Protein AF-A0A7X6QA55-F1 (afdb_monomer)

Mean predicted aligned error: 16.72 Å

Radius of gyration: 27.93 Å; Cα contacts (8 Å, |Δi|>4): 231; chains: 1; bounding box: 52×60×71 Å

Foldseek 3Di:
DVVPLVLLVVCVLVVDDPVCNVVSVVVVVVVVVVCVVVVHDDPSVDQDDPPPDPDPPAAEEAEQLVVPPPSVRQVPDPCRDPSYHYHHDPPDPDDDDDDDDPDLLRVLLVVLVVVLVVVVVPDDPVVDDDDDPDCVVCVVSNVVSCVVVVHDDDDPDPDPLLVFPLNVLVVLLVVCVVQQNALVSLCSNLVDQFWAWPCNVLSVVLSVLCVVQVQGGAHLDLVPGVSLVSCVVVVVVVNNVLVVQLSVLSVQLVPDPALVSNVVSVVSNQVSTGDPVGTDPPDPVNVVSNVVVVVVSVVVRVVVVVVVVD

Nearest PDB structures (foldseek):
  3u4q-assembly1_B  TM=5.658E-01  e=2.225E-02  Bacillus subtilis
  2is1-assembly2_B  TM=4.369E-01  e=1.524E-02  Escherichia coli
  1qhh-assembly1_B  TM=4.402E-01  e=3.620E-02  Geobacillus stearothermophilus
  2pjr-assembly1_A  TM=4.213E-01  e=2.479E-02  Geobacillus stearothermophilus
  1uaa-assembly1_B  TM=3.348E-01  e=1.356E+00  unclassified

Solvent-accessible surface area (backbone atoms only — not comparable to full-atom values): 18537 Å² total; per-residue (Å²): 113,77,72,59,64,53,63,61,69,45,81,46,60,83,76,47,60,74,81,54,49,57,55,52,51,51,51,52,52,55,50,53,50,52,27,62,79,65,75,51,85,58,79,80,78,57,75,84,70,71,86,80,71,87,70,83,87,56,79,46,76,44,70,49,48,82,77,43,88,67,33,72,60,56,74,64,43,94,71,62,61,87,42,56,46,77,46,65,79,76,90,61,94,68,80,83,86,81,86,86,59,98,43,72,68,58,42,52,53,50,53,52,49,52,51,49,53,42,42,76,70,68,50,59,72,91,79,62,82,88,86,68,96,54,54,82,78,45,42,69,57,50,56,52,59,27,56,78,71,73,49,89,80,79,84,90,62,86,71,58,60,55,79,39,52,47,27,40,48,55,55,35,53,52,41,24,60,78,52,24,50,19,57,68,37,47,50,59,48,74,67,41,82,52,51,25,54,61,55,55,72,60,50,52,49,49,53,52,50,35,58,76,68,63,49,80,44,34,38,86,52,74,91,68,12,37,59,57,50,50,31,57,72,75,60,39,60,68,59,39,55,51,49,53,50,54,50,52,30,51,52,45,37,75,65,40,90,44,66,68,50,27,50,54,25,45,54,52,39,42,67,68,45,29,35,98,77,43,46,38,94,85,45,72,63,42,56,52,46,38,50,52,52,52,50,49,54,48,53,54,48,51,58,56,50,56,69,75,74,111

Structure (mmCIF, N/CA/C/O backbone):
data_AF-A0A7X6QA55-F1
#
_entry.id   AF-A0A7X6QA55-F1
#
loop_
_atom_site.group_PDB
_atom_site.id
_atom_site.type_symbol
_atom_site.label_atom_id
_atom_site.label_alt_id
_atom_site.label_comp_id
_atom_site.label_asym_id
_atom_site.label_entity_id
_atom_site.label_seq_id
_atom_site.pdbx_PDB_ins_code
_atom_site.Cartn_x
_atom_site.Cartn_y
_atom_site.Cartn_z
_atom_site.occupancy
_atom_site.B_iso_or_equiv
_atom_site.auth_seq_id
_atom_site.auth_comp_id
_atom_site.auth_asym_id
_atom_site.auth_atom_id
_atom_site.pdbx_PDB_model_num
ATOM 1 N N . ARG A 1 1 ? 13.571 18.715 15.591 1.00 37.97 1 ARG A N 1
ATOM 2 C CA . ARG A 1 1 ? 12.116 18.429 15.690 1.00 37.97 1 ARG A CA 1
ATOM 3 C C . ARG A 1 1 ? 11.665 18.195 17.136 1.00 37.97 1 ARG A C 1
ATOM 5 O O . ARG A 1 1 ? 10.678 18.804 17.504 1.00 37.97 1 ARG A O 1
ATOM 12 N N . LEU A 1 2 ? 12.402 17.445 17.971 1.00 33.53 2 LEU A N 1
ATOM 13 C CA . LEU A 1 2 ? 12.115 17.311 19.418 1.00 33.53 2 LEU A CA 1
ATOM 14 C C . LEU A 1 2 ? 12.150 18.647 20.198 1.00 33.53 2 LEU A C 1
ATOM 16 O O . LEU A 1 2 ? 11.309 18.871 21.053 1.00 33.53 2 LEU A O 1
ATOM 20 N N . LEU A 1 3 ? 13.049 19.571 19.836 1.00 39.56 3 LEU A N 1
ATOM 21 C CA . LEU A 1 3 ? 13.154 20.901 20.465 1.00 39.56 3 LEU A CA 1
ATOM 22 C C . LEU A 1 3 ? 11.963 21.848 20.203 1.00 39.56 3 LEU A C 1
ATOM 24 O O . LEU A 1 3 ? 11.774 22.780 20.968 1.00 39.56 3 LEU A O 1
ATOM 28 N N . ILE A 1 4 ? 11.179 21.639 19.135 1.00 45.59 4 ILE A N 1
ATOM 29 C CA . ILE A 1 4 ? 10.124 22.589 18.717 1.00 45.59 4 ILE A CA 1
ATOM 30 C C . ILE A 1 4 ? 8.784 22.255 19.379 1.00 45.59 4 ILE A C 1
ATOM 32 O O . ILE A 1 4 ? 8.118 23.155 19.874 1.00 45.59 4 ILE A O 1
ATOM 36 N N . ALA A 1 5 ? 8.436 20.966 19.485 1.00 41.56 5 ALA A N 1
ATOM 37 C CA . ALA A 1 5 ? 7.285 20.530 20.285 1.00 41.56 5 ALA A CA 1
ATOM 38 C C . ALA A 1 5 ? 7.429 20.969 21.755 1.00 41.56 5 ALA A C 1
ATOM 40 O O . ALA A 1 5 ? 6.477 21.437 22.371 1.00 41.56 5 ALA A O 1
ATOM 41 N N . SER A 1 6 ? 8.669 20.938 22.255 1.00 46.66 6 SER A N 1
ATOM 42 C CA . SER A 1 6 ? 9.027 21.378 23.599 1.00 46.66 6 SER A CA 1
ATOM 43 C C . SER A 1 6 ? 8.824 22.873 23.855 1.00 46.66 6 SER A C 1
ATOM 45 O O . SER A 1 6 ? 8.884 23.223 25.019 1.00 46.66 6 SER A O 1
ATOM 47 N N . LEU A 1 7 ? 8.635 23.749 22.852 1.00 49.44 7 LEU A N 1
ATOM 48 C CA . LEU A 1 7 ? 8.523 25.208 23.053 1.00 49.44 7 LEU A CA 1
ATOM 49 C C . LEU A 1 7 ? 7.101 25.682 23.409 1.00 49.44 7 LEU A C 1
ATOM 51 O O . LEU A 1 7 ? 6.973 26.724 24.052 1.00 49.44 7 LEU A O 1
ATOM 55 N N . LYS A 1 8 ? 6.053 24.932 23.029 1.00 47.03 8 LYS A N 1
ATOM 56 C CA . LYS A 1 8 ? 4.660 25.207 23.441 1.00 47.03 8 LYS A CA 1
ATOM 57 C C . LYS A 1 8 ? 4.308 24.505 24.757 1.00 47.03 8 LYS A C 1
ATOM 59 O O . LYS A 1 8 ? 3.687 25.117 25.612 1.00 47.03 8 LYS A O 1
ATOM 64 N N . GLU A 1 9 ? 4.828 23.291 24.973 1.00 49.53 9 GLU A N 1
ATOM 65 C CA . GLU A 1 9 ? 4.754 22.554 26.254 1.00 49.53 9 GLU A CA 1
ATOM 66 C C . GLU A 1 9 ? 5.596 23.194 27.383 1.00 49.53 9 GLU A C 1
ATOM 68 O O . GLU A 1 9 ? 5.617 22.706 28.514 1.00 49.53 9 GLU A O 1
ATOM 73 N N . ILE A 1 10 ? 6.245 24.341 27.133 1.00 49.56 10 ILE A N 1
ATOM 74 C CA . ILE A 1 10 ? 6.781 25.213 28.191 1.00 49.56 10 ILE A CA 1
ATOM 75 C C . ILE A 1 10 ? 5.644 26.004 28.867 1.00 49.56 10 ILE A C 1
ATOM 77 O O . ILE A 1 10 ? 5.781 27.185 29.177 1.00 49.56 10 ILE A O 1
ATOM 81 N N . GLU A 1 11 ? 4.541 25.334 29.197 1.00 44.91 11 GLU A N 1
ATOM 82 C CA . GLU A 1 11 ? 3.674 25.744 30.312 1.00 44.91 11 GLU A CA 1
ATOM 83 C C . GLU A 1 11 ? 4.434 25.703 31.649 1.00 44.91 11 GLU A C 1
ATOM 85 O O . GLU A 1 11 ? 3.988 26.230 32.659 1.00 44.91 11 GLU A O 1
ATOM 90 N N . SER A 1 12 ? 5.658 25.170 31.647 1.00 48.44 12 SER A N 1
ATOM 91 C CA . SER A 1 12 ? 6.594 25.224 32.761 1.00 48.44 12 SER A CA 1
ATOM 92 C C . SER A 1 12 ? 7.704 26.278 32.591 1.00 48.44 12 SER A C 1
ATOM 94 O O . SER A 1 12 ? 8.832 26.078 33.045 1.00 48.44 12 SER A O 1
ATOM 96 N N . LEU A 1 13 ? 7.416 27.439 31.977 1.00 50.94 13 LEU A N 1
ATOM 97 C CA . LEU A 1 13 ? 8.374 28.568 31.916 1.00 50.94 13 LEU A CA 1
ATOM 98 C C . LEU A 1 13 ? 8.822 28.973 33.332 1.00 50.94 13 LEU A C 1
ATOM 100 O O . LEU A 1 13 ? 9.949 29.429 33.534 1.00 50.94 13 LEU A O 1
ATOM 104 N N . GLU A 1 14 ? 7.959 28.732 34.320 1.00 53.62 14 GLU A N 1
ATOM 105 C CA . GLU A 1 14 ? 8.231 28.899 35.744 1.00 53.62 14 GLU A CA 1
ATOM 106 C C . GLU A 1 14 ? 9.191 27.847 36.332 1.00 53.62 14 GLU A C 1
ATOM 108 O O . GLU A 1 14 ? 9.937 28.166 37.257 1.00 53.62 14 GLU A O 1
ATOM 113 N N . ASN A 1 15 ? 9.277 26.638 35.771 1.00 56.72 15 ASN A N 1
ATOM 114 C CA . ASN A 1 15 ? 10.180 25.585 36.262 1.00 56.72 15 ASN A CA 1
ATOM 115 C C . ASN A 1 15 ? 11.570 25.627 35.615 1.00 56.72 15 ASN A C 1
ATOM 117 O O . ASN A 1 15 ? 12.497 24.969 36.091 1.00 56.72 15 ASN A O 1
ATOM 121 N N . LEU A 1 16 ? 11.751 26.405 34.544 1.00 65.06 16 LEU A N 1
ATOM 122 C CA . LEU A 1 16 ? 13.065 26.603 33.941 1.00 65.06 16 LEU A CA 1
ATOM 123 C C . LEU A 1 16 ? 13.941 27.499 34.833 1.00 65.06 16 LEU A C 1
ATOM 125 O O . LEU A 1 16 ? 13.476 28.558 35.281 1.00 65.06 16 LEU A O 1
ATOM 129 N N . PRO A 1 17 ? 15.225 27.136 35.045 1.00 73.69 17 PRO A N 1
ATOM 130 C CA . PRO A 1 17 ? 16.180 28.005 35.719 1.00 73.69 17 PRO A CA 1
ATOM 131 C C . PRO A 1 17 ? 16.206 29.382 35.051 1.00 73.69 17 PRO A C 1
ATOM 133 O O . PRO A 1 17 ? 16.203 29.477 33.823 1.00 73.69 17 PRO A O 1
ATOM 136 N N . VAL A 1 18 ? 16.256 30.447 35.858 1.00 71.12 18 VAL A N 1
ATOM 137 C CA . VAL A 1 18 ? 16.143 31.855 35.420 1.00 71.12 18 VAL A CA 1
ATOM 138 C C . VAL A 1 18 ? 17.048 32.175 34.222 1.00 71.12 18 VAL A C 1
ATOM 140 O O . VAL A 1 18 ? 16.642 32.886 33.307 1.00 71.12 18 VAL A O 1
ATOM 143 N N . ASN A 1 19 ? 18.234 31.568 34.194 1.00 73.62 19 ASN A N 1
ATOM 144 C CA . ASN A 1 19 ? 19.263 31.726 33.170 1.00 73.62 19 ASN A CA 1
ATOM 145 C C . ASN A 1 19 ? 18.773 31.328 31.765 1.00 73.62 19 ASN A C 1
ATOM 147 O O . ASN A 1 19 ? 19.121 31.983 30.793 1.00 73.62 19 ASN A O 1
ATOM 151 N N . TYR A 1 20 ? 17.937 30.290 31.659 1.00 74.62 20 TYR A N 1
ATOM 152 C CA . TYR A 1 20 ? 17.442 29.775 30.378 1.00 74.62 20 TYR A CA 1
ATOM 153 C C . TYR A 1 20 ? 16.152 30.457 29.911 1.00 74.62 20 TYR A C 1
ATOM 155 O O . TYR A 1 20 ? 15.791 30.359 28.740 1.00 74.62 20 TYR A O 1
ATOM 163 N N . ARG A 1 21 ? 15.453 31.186 30.793 1.00 74.38 21 ARG A N 1
ATOM 164 C CA . ARG A 1 21 ? 14.215 31.898 30.427 1.00 74.38 21 ARG A CA 1
ATOM 165 C C . ARG A 1 21 ? 14.476 33.008 29.410 1.00 74.38 21 ARG A C 1
ATOM 167 O O . ARG A 1 21 ? 13.645 33.250 28.537 1.00 74.38 21 ARG A O 1
ATOM 174 N N . HIS A 1 22 ? 15.626 33.676 29.512 1.00 76.94 22 HIS A N 1
ATOM 175 C CA . HIS A 1 22 ? 16.019 34.716 28.564 1.00 76.94 22 HIS A CA 1
ATOM 176 C C . HIS A 1 22 ? 16.250 34.139 27.161 1.00 76.94 22 HIS A C 1
ATOM 178 O O . HIS A 1 22 ? 15.678 34.641 26.194 1.00 76.94 22 HIS A O 1
ATOM 184 N N . ASP A 1 23 ? 17.000 33.040 27.070 1.00 78.50 23 ASP A N 1
ATOM 185 C CA . ASP A 1 23 ? 17.314 32.376 25.802 1.00 78.50 23 ASP A CA 1
ATOM 186 C C . ASP A 1 23 ? 16.057 31.822 25.120 1.00 78.50 23 ASP A C 1
ATOM 188 O O . ASP A 1 23 ? 15.867 31.999 23.918 1.00 78.50 23 ASP A O 1
ATOM 192 N N . VAL A 1 24 ? 15.146 31.214 25.886 1.00 76.00 24 VAL A N 1
ATOM 193 C CA . VAL A 1 24 ? 13.869 30.705 25.360 1.00 76.00 24 VAL A CA 1
ATOM 194 C C . VAL A 1 24 ? 12.998 31.839 24.810 1.00 76.00 24 VAL A C 1
ATOM 196 O O . VAL A 1 24 ? 12.450 31.713 23.714 1.00 76.00 24 VAL A O 1
ATOM 199 N N . ASN A 1 25 ? 12.909 32.971 25.516 1.00 77.12 25 ASN A N 1
ATOM 200 C CA . ASN A 1 25 ? 12.173 34.143 25.032 1.00 77.12 25 ASN A CA 1
ATOM 201 C C . ASN A 1 25 ? 12.791 34.726 23.755 1.00 77.12 25 ASN A C 1
ATOM 203 O O . ASN A 1 25 ? 12.064 35.130 22.845 1.00 77.12 25 ASN A O 1
ATOM 207 N N . LEU A 1 26 ? 14.123 34.738 23.665 1.00 82.06 26 LEU A N 1
ATOM 208 C CA . LEU A 1 26 ? 14.841 35.190 22.478 1.00 82.06 26 LEU A CA 1
ATOM 209 C C . LEU A 1 26 ? 14.562 34.277 21.273 1.00 82.06 26 LEU A C 1
ATOM 211 O O . LEU A 1 26 ? 14.233 34.771 20.194 1.00 82.06 26 LEU A O 1
ATOM 215 N N . ILE A 1 27 ? 14.615 32.954 21.465 1.00 82.19 27 ILE A N 1
ATOM 216 C CA . ILE A 1 27 ? 14.294 31.962 20.427 1.00 82.19 27 ILE A CA 1
ATOM 217 C C . ILE A 1 27 ? 12.842 32.109 19.970 1.00 82.19 27 ILE A C 1
ATOM 219 O O . ILE A 1 27 ? 12.593 32.174 18.766 1.00 82.19 27 ILE A O 1
ATOM 223 N N . LYS A 1 28 ? 11.890 32.214 20.909 1.00 79.31 28 LYS A N 1
ATOM 224 C CA . LYS A 1 28 ? 10.467 32.406 20.599 1.00 79.31 28 LYS A CA 1
ATOM 225 C C . LYS A 1 28 ? 10.257 33.654 19.743 1.00 79.31 28 LYS A C 1
ATOM 227 O O . LYS A 1 28 ? 9.612 33.571 18.705 1.00 79.31 28 LYS A O 1
ATOM 232 N N . LYS A 1 29 ? 10.868 34.782 20.126 1.00 82.19 29 LYS A N 1
ATOM 233 C CA . LYS A 1 29 ? 10.781 36.041 19.375 1.00 82.19 29 LYS A CA 1
ATOM 234 C C . LYS A 1 29 ? 11.316 35.900 17.947 1.00 82.19 29 LYS A C 1
ATOM 236 O O . LYS A 1 29 ? 10.628 36.283 17.006 1.00 82.19 29 LYS A O 1
ATOM 241 N N . HIS A 1 30 ? 12.519 35.349 17.778 1.00 83.00 30 HIS A N 1
ATOM 242 C CA . HIS A 1 30 ? 13.110 35.179 16.448 1.00 83.00 30 HIS A CA 1
ATOM 243 C C . HIS A 1 30 ? 12.321 34.205 15.574 1.00 83.00 30 HIS A C 1
ATOM 245 O O . HIS A 1 30 ? 12.202 34.425 14.371 1.00 83.00 30 HIS A O 1
ATOM 251 N N . TYR A 1 31 ? 11.771 33.145 16.166 1.00 81.19 31 TYR A N 1
ATOM 252 C CA . TYR A 1 31 ? 10.982 32.167 15.432 1.00 81.19 31 TYR A CA 1
ATOM 253 C C . TYR A 1 31 ? 9.634 32.737 14.976 1.00 81.19 31 TYR A C 1
ATOM 255 O O . TYR A 1 31 ? 9.288 32.591 13.807 1.00 81.19 31 TYR A O 1
ATOM 263 N N . SER A 1 32 ? 8.916 33.458 15.845 1.00 80.50 32 SER A N 1
ATOM 264 C CA . SER A 1 32 ? 7.677 34.148 15.464 1.00 80.50 32 SER A CA 1
ATOM 265 C C . SER A 1 32 ? 7.915 35.179 14.359 1.00 80.50 32 SER A C 1
ATOM 267 O O . SER A 1 32 ? 7.187 35.186 13.371 1.00 80.50 32 SER A O 1
ATOM 269 N N . GLN A 1 33 ? 8.986 35.974 14.463 1.00 84.88 33 GLN A N 1
ATOM 270 C CA . GLN A 1 33 ? 9.354 36.938 13.424 1.00 84.88 33 GLN A CA 1
ATOM 271 C C . GLN A 1 33 ? 9.673 36.248 12.087 1.00 84.88 33 GLN A C 1
ATOM 273 O O . GLN A 1 33 ? 9.245 36.708 11.034 1.00 84.88 33 GLN A O 1
ATOM 278 N N . PHE A 1 34 ? 10.381 35.115 12.116 1.00 85.81 34 PHE A N 1
ATOM 279 C CA . PHE A 1 34 ? 10.653 34.322 10.917 1.00 85.81 34 PHE A CA 1
ATOM 280 C C . PHE A 1 34 ? 9.370 33.804 10.248 1.00 85.81 34 PHE A C 1
ATOM 282 O O . PHE A 1 34 ? 9.289 33.804 9.019 1.00 85.81 34 PHE A O 1
ATOM 289 N N . LEU A 1 35 ? 8.386 33.355 11.035 1.00 82.25 35 LEU A N 1
ATOM 290 C CA . LEU A 1 35 ? 7.098 32.897 10.510 1.00 82.25 35 LEU A CA 1
ATOM 291 C C . LEU A 1 35 ? 6.342 34.047 9.828 1.00 82.25 35 LEU A C 1
ATOM 293 O O . LEU A 1 35 ? 5.928 33.895 8.678 1.00 82.25 35 LEU A O 1
ATOM 297 N N . GLU A 1 36 ? 6.252 35.208 10.483 1.00 82.38 36 GLU A N 1
ATOM 298 C CA . GLU A 1 36 ? 5.593 36.405 9.940 1.00 82.38 36 GLU A CA 1
ATOM 299 C C . GLU A 1 36 ? 6.266 36.914 8.656 1.00 82.38 36 GLU A C 1
ATOM 301 O O . GLU A 1 36 ? 5.604 37.068 7.631 1.00 82.38 36 GLU A O 1
ATOM 306 N N . GLU A 1 37 ? 7.589 37.112 8.668 1.00 86.75 37 GLU A N 1
ATOM 307 C CA . GLU A 1 37 ? 8.346 37.630 7.516 1.00 86.75 37 GLU A CA 1
ATOM 308 C C . GLU A 1 37 ? 8.251 36.730 6.276 1.00 86.75 37 GLU A C 1
ATOM 310 O O . GLU A 1 37 ? 8.448 37.186 5.148 1.00 86.75 37 GLU A O 1
ATOM 315 N N . ARG A 1 38 ? 7.989 35.435 6.473 1.00 84.38 38 ARG A N 1
ATOM 316 C CA . ARG A 1 38 ? 7.917 34.437 5.401 1.00 84.38 38 ARG A CA 1
ATOM 317 C C . ARG A 1 38 ? 6.491 34.035 5.039 1.00 84.38 38 ARG A C 1
ATOM 319 O O . ARG A 1 38 ? 6.342 33.196 4.153 1.00 84.38 38 ARG A O 1
ATOM 326 N N . GLY A 1 39 ? 5.474 34.594 5.700 1.00 78.19 39 GLY A N 1
ATOM 327 C CA . GLY A 1 39 ? 4.081 34.177 5.521 1.00 78.19 39 GLY A CA 1
ATOM 328 C C . GLY A 1 39 ? 3.865 32.689 5.823 1.00 78.19 39 GLY A C 1
ATOM 329 O O . GLY A 1 39 ? 3.044 32.037 5.184 1.00 78.19 39 GLY A O 1
ATOM 330 N N . LEU A 1 40 ? 4.655 32.124 6.739 1.00 74.94 40 LEU A N 1
ATOM 331 C CA . LEU A 1 40 ? 4.562 30.727 7.154 1.00 74.94 40 LEU A CA 1
ATOM 332 C C . LEU A 1 40 ? 3.714 30.625 8.421 1.00 74.94 40 LEU A C 1
ATOM 334 O O . LEU A 1 40 ? 3.729 31.519 9.261 1.00 74.94 40 LEU A O 1
ATOM 338 N N . TYR A 1 41 ? 3.024 29.499 8.591 1.00 68.00 41 TYR A N 1
ATOM 339 C CA . TYR A 1 41 ? 2.277 29.205 9.809 1.00 68.00 41 TYR A CA 1
ATOM 340 C C . TYR A 1 41 ? 2.799 27.921 10.459 1.00 68.00 41 TYR A C 1
ATOM 342 O O . TYR A 1 41 ? 3.144 26.958 9.771 1.00 68.00 41 TYR A O 1
ATOM 350 N N . ASP A 1 42 ? 2.843 27.909 11.791 1.00 68.88 42 ASP A N 1
ATOM 351 C CA . ASP A 1 42 ? 3.051 26.700 12.584 1.00 68.88 42 ASP A CA 1
ATOM 352 C C . ASP A 1 42 ? 1.785 26.459 13.425 1.00 68.88 42 ASP A C 1
ATOM 354 O O . ASP A 1 42 ? 1.474 27.284 14.291 1.00 68.88 42 ASP A O 1
ATOM 358 N N . PRO A 1 43 ? 1.043 25.355 13.198 1.00 66.38 43 PRO A N 1
ATOM 359 C CA . PRO A 1 43 ? -0.130 24.996 13.997 1.00 66.38 43 PRO A CA 1
ATOM 360 C C . PRO A 1 43 ? 0.133 24.989 15.507 1.00 66.38 43 PRO A C 1
ATOM 362 O O . PRO A 1 43 ? -0.767 25.261 16.295 1.00 66.38 43 PRO A O 1
ATOM 365 N N . LEU A 1 44 ? 1.370 24.703 15.923 1.00 65.69 44 LEU A N 1
ATOM 366 C CA . LEU A 1 44 ? 1.767 24.675 17.328 1.00 65.69 44 LEU A CA 1
ATOM 367 C C . LEU A 1 44 ? 1.961 26.071 17.932 1.00 65.69 44 LEU A C 1
ATOM 369 O O . LEU A 1 44 ? 2.203 26.159 19.122 1.00 65.69 44 LEU A O 1
ATOM 373 N N . PHE A 1 45 ? 1.882 27.166 17.178 1.00 66.94 45 PHE A N 1
ATOM 374 C CA . PHE A 1 45 ? 1.997 28.532 17.720 1.00 66.94 45 PHE A CA 1
ATOM 375 C C . PHE A 1 45 ? 0.687 29.318 17.654 1.00 66.94 45 PHE A C 1
ATOM 377 O O . PHE A 1 45 ? 0.633 30.458 18.111 1.00 66.94 45 PHE A O 1
ATOM 384 N N . LEU A 1 46 ? -0.366 28.701 17.125 1.00 68.00 46 LEU A N 1
ATOM 385 C CA . LEU A 1 46 ? -1.695 29.282 17.051 1.00 68.00 46 LEU A CA 1
ATOM 386 C C . LEU A 1 46 ? -2.553 28.773 18.207 1.00 68.00 46 LEU A C 1
ATOM 388 O O . LEU A 1 46 ? -2.413 27.630 18.655 1.00 68.00 46 LEU A O 1
ATOM 392 N N . SER A 1 47 ? -3.435 29.644 18.681 1.00 68.69 47 SER A N 1
ATOM 393 C CA . SER A 1 47 ? -4.559 29.246 19.515 1.00 68.69 47 SER A CA 1
ATOM 394 C C . SER A 1 47 ? -5.726 28.864 18.604 1.00 68.69 47 SER A C 1
ATOM 396 O O . SER A 1 47 ? -5.916 29.506 17.565 1.00 68.69 47 SER A O 1
ATOM 398 N N . PRO A 1 48 ? -6.514 27.844 18.969 1.00 70.31 48 PRO A N 1
ATOM 399 C CA . PRO A 1 48 ? -7.760 27.542 18.280 1.00 70.31 48 PRO A CA 1
ATOM 400 C C . PRO A 1 48 ? -8.655 28.785 18.177 1.00 70.31 48 PRO A C 1
ATOM 402 O O . PRO A 1 48 ? -8.887 29.460 19.179 1.00 70.31 48 PRO A O 1
ATOM 405 N N . SER A 1 49 ? -9.167 29.100 16.983 1.00 70.00 49 SER A N 1
ATOM 406 C CA . SER A 1 49 ? -10.084 30.229 16.779 1.00 70.00 49 SER A CA 1
ATOM 407 C C . SER A 1 49 ? -11.307 29.829 15.955 1.00 70.00 49 SER A C 1
ATOM 409 O O . SER A 1 49 ? -11.243 28.960 15.086 1.00 70.00 49 SER A O 1
ATOM 411 N N . GLY A 1 50 ? -12.436 30.477 16.256 1.00 65.75 50 GLY A N 1
ATOM 412 C CA . GLY A 1 50 ? -13.711 30.305 15.555 1.00 65.75 50 GLY A CA 1
ATOM 413 C C . GLY A 1 50 ? -13.774 30.955 14.170 1.00 65.75 50 GLY A C 1
ATOM 414 O O . GLY A 1 50 ? -14.675 30.674 13.389 1.00 65.75 50 GLY A O 1
ATOM 415 N N . GLU A 1 51 ? -12.829 31.841 13.863 1.00 64.31 51 GLU A N 1
ATOM 416 C CA . GLU A 1 51 ? -12.929 32.795 12.751 1.00 64.31 51 GLU A CA 1
ATOM 417 C C . GLU A 1 51 ? -12.746 32.157 11.366 1.00 64.31 51 GLU A C 1
ATOM 419 O O . GLU A 1 51 ? -13.157 32.733 10.364 1.00 64.31 51 GLU A O 1
ATOM 424 N N . ASN A 1 52 ? -12.160 30.957 11.304 1.00 61.38 52 ASN A N 1
ATOM 425 C CA . ASN A 1 52 ? -11.854 30.259 10.052 1.00 61.38 52 ASN A CA 1
ATOM 426 C C . ASN A 1 52 ? -12.872 29.162 9.691 1.00 61.38 52 ASN A C 1
ATOM 428 O O . ASN A 1 52 ? -12.647 28.406 8.744 1.00 61.38 52 ASN A O 1
ATOM 432 N N . TYR A 1 53 ? -13.978 29.038 10.431 1.00 65.50 53 TYR A N 1
ATOM 433 C CA . TYR A 1 53 ? -15.022 28.064 10.117 1.00 65.50 53 TYR A CA 1
ATOM 434 C C . TYR A 1 53 ? -15.989 28.642 9.082 1.00 65.50 53 TYR A C 1
ATOM 436 O O . TYR A 1 53 ? -16.795 29.513 9.388 1.00 65.50 53 TYR A O 1
ATOM 444 N N . SER A 1 54 ? -15.904 28.159 7.842 1.00 58.75 54 SER A N 1
ATOM 445 C CA . SER A 1 54 ? -16.744 28.629 6.734 1.00 58.75 54 SER A CA 1
ATOM 446 C C . SER A 1 54 ? -17.978 27.761 6.459 1.00 58.75 54 SER A C 1
ATOM 448 O O . SER A 1 54 ? -18.777 28.117 5.599 1.00 58.75 54 SER A O 1
ATOM 450 N N . GLU A 1 55 ? -18.133 26.611 7.126 1.00 57.84 55 GLU A N 1
ATOM 451 C CA . GLU A 1 55 ? -19.182 25.631 6.809 1.00 57.84 55 GLU A CA 1
ATOM 452 C C . GLU A 1 55 ? -20.041 25.291 8.035 1.00 57.84 55 GLU A C 1
ATOM 454 O O . GLU A 1 55 ? -19.678 24.449 8.852 1.00 57.84 55 GLU A O 1
ATOM 459 N N . GLU A 1 56 ? -21.219 25.912 8.135 1.00 60.12 56 GLU A N 1
ATOM 460 C CA . GLU A 1 56 ? -22.238 25.596 9.154 1.00 60.12 56 GLU A CA 1
ATOM 461 C C . GLU A 1 56 ? -23.191 24.458 8.721 1.00 60.12 56 GLU A C 1
ATOM 463 O O . GLU A 1 56 ? -23.979 23.955 9.523 1.00 60.12 56 GLU A O 1
ATOM 468 N N . GLU A 1 57 ? -23.143 24.022 7.455 1.00 60.22 57 GLU A N 1
ATOM 469 C CA . GLU A 1 57 ? -24.151 23.112 6.880 1.00 60.22 57 GLU A CA 1
ATOM 470 C C . GLU A 1 57 ? -23.938 21.624 7.209 1.00 60.22 57 GLU A C 1
ATOM 472 O O . GLU A 1 57 ? -24.848 20.811 7.022 1.00 60.22 57 GLU A O 1
ATOM 477 N N . ARG A 1 58 ? -22.760 21.230 7.708 1.00 73.69 58 ARG A N 1
ATOM 478 C CA . ARG A 1 58 ? -22.433 19.826 8.004 1.00 73.69 58 ARG A CA 1
ATOM 479 C C . ARG A 1 58 ? -22.162 19.625 9.483 1.00 73.69 58 ARG A C 1
ATOM 481 O O . ARG A 1 58 ? -21.304 20.281 10.056 1.00 73.69 58 ARG A O 1
ATOM 488 N N . ARG A 1 59 ? -22.861 18.660 10.085 1.00 79.38 59 ARG A N 1
ATOM 489 C CA . ARG A 1 59 ? -22.584 18.215 11.455 1.00 79.38 59 ARG A CA 1
ATOM 490 C C . ARG A 1 59 ? -21.531 17.118 11.436 1.00 79.38 59 ARG A C 1
ATOM 492 O O . ARG A 1 59 ? -21.693 16.119 10.737 1.00 79.38 59 ARG A O 1
ATOM 499 N N . TYR A 1 60 ? -20.487 17.297 12.226 1.00 81.75 60 TYR A N 1
ATOM 500 C CA . TYR A 1 60 ? -19.399 16.345 12.389 1.00 81.75 60 TYR A CA 1
ATOM 501 C C . TYR A 1 60 ? -19.417 15.796 13.813 1.00 81.75 60 TYR A C 1
ATOM 503 O O . TYR A 1 60 ? -19.734 16.514 14.758 1.00 81.75 60 TYR A O 1
ATOM 511 N N . ARG A 1 61 ? -19.058 14.520 13.970 1.00 84.88 61 ARG A N 1
ATOM 512 C CA . ARG A 1 61 ? -18.908 13.882 15.279 1.00 84.88 61 ARG A CA 1
ATOM 513 C C . ARG A 1 61 ? -17.465 13.415 15.453 1.00 84.88 61 ARG A C 1
ATOM 515 O O . ARG A 1 61 ? -16.975 12.632 14.641 1.00 84.88 61 ARG A O 1
ATOM 522 N N . LEU A 1 62 ? -16.788 13.923 16.477 1.00 81.75 62 LEU A N 1
ATOM 523 C CA . LEU A 1 62 ? -15.391 13.644 16.790 1.00 81.75 62 LEU A CA 1
ATOM 524 C C . LEU A 1 62 ? -15.313 12.643 17.944 1.00 81.75 62 LEU A C 1
ATOM 526 O O . LEU A 1 62 ? -15.746 12.941 19.054 1.00 81.75 62 LEU A O 1
ATOM 530 N N . PHE A 1 63 ? -14.759 11.464 17.680 1.00 83.31 63 PHE A N 1
ATOM 531 C CA . PHE A 1 63 ? -14.596 10.400 18.671 1.00 83.31 63 PHE A CA 1
ATOM 532 C C . PHE A 1 63 ? -13.186 10.419 19.257 1.00 83.31 63 PHE A C 1
ATOM 534 O O . PHE A 1 63 ? -12.222 10.584 18.508 1.00 83.31 63 PHE A O 1
ATOM 541 N N . PHE A 1 64 ? -13.080 10.197 20.567 1.00 83.19 64 PHE A N 1
ATOM 542 C CA . PHE A 1 64 ? -11.812 10.137 21.305 1.00 83.19 64 PHE A CA 1
ATOM 543 C C . PHE A 1 64 ? -10.916 11.369 21.099 1.00 83.19 64 PHE A C 1
ATOM 545 O O . PHE A 1 64 ? -9.716 11.222 20.824 1.00 83.19 64 PHE A O 1
ATOM 552 N N . PRO A 1 65 ? -11.468 12.595 21.170 1.00 84.19 65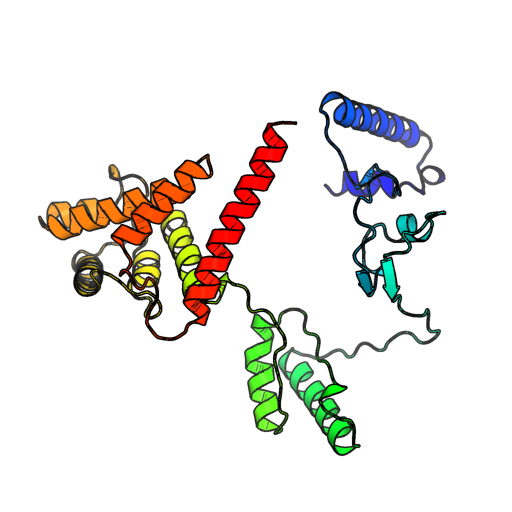 PRO A N 1
ATOM 553 C CA . PRO A 1 65 ? -10.694 13.798 20.905 1.00 84.19 65 PRO A CA 1
ATOM 554 C C . PRO A 1 65 ? -9.495 13.960 21.855 1.00 84.19 65 PRO A C 1
ATOM 556 O O . PRO A 1 65 ? -8.482 14.526 21.461 1.00 84.19 65 PRO A O 1
ATOM 559 N N . GLU A 1 66 ? -9.548 13.381 23.054 1.00 82.06 66 GLU A N 1
ATOM 560 C CA . GLU A 1 66 ? -8.465 13.331 24.038 1.00 82.06 66 GLU A CA 1
ATOM 561 C C . GLU A 1 66 ? -7.171 12.671 23.533 1.00 82.06 66 GLU A C 1
ATOM 563 O O . GLU A 1 66 ? -6.088 12.972 24.034 1.00 82.06 66 GLU A O 1
ATOM 568 N N . VAL A 1 67 ? -7.249 11.810 22.513 1.00 79.62 67 VAL A N 1
ATOM 569 C CA . VAL A 1 67 ? -6.068 11.192 21.885 1.00 79.62 67 VAL A CA 1
ATOM 570 C C . VAL A 1 67 ? -5.380 12.169 20.919 1.00 79.62 67 VAL A C 1
ATOM 572 O O . VAL A 1 67 ? -4.203 12.010 20.578 1.00 79.62 67 VAL A O 1
ATOM 575 N N . CYS A 1 68 ? -6.090 13.203 20.462 1.00 76.38 68 CYS A N 1
ATOM 576 C CA . CYS A 1 68 ? -5.539 14.212 19.572 1.00 76.38 68 CYS A CA 1
ATOM 577 C C . CYS A 1 68 ? -4.607 15.164 20.332 1.00 76.38 68 CYS A C 1
ATOM 579 O O . CYS A 1 68 ? -4.957 15.768 21.346 1.00 76.38 68 CYS A O 1
ATOM 581 N N . ARG A 1 69 ? -3.403 15.366 19.788 1.00 70.44 69 ARG A N 1
ATOM 582 C CA . ARG A 1 69 ? -2.477 16.376 20.314 1.00 70.44 69 ARG A CA 1
ATOM 583 C C . ARG A 1 69 ? -3.112 17.765 20.261 1.00 70.44 69 ARG A C 1
ATOM 585 O O . ARG A 1 69 ? -3.636 18.156 19.223 1.00 70.44 69 ARG A O 1
ATOM 592 N N . GLY A 1 70 ? -2.996 18.509 21.360 1.00 73.94 70 GLY A N 1
ATOM 593 C CA . GLY A 1 70 ? -3.533 19.866 21.485 1.00 73.94 70 GLY A CA 1
ATOM 594 C C . GLY A 1 70 ? -5.015 19.932 21.858 1.00 73.94 70 GLY A C 1
ATOM 595 O O . GLY A 1 70 ? -5.537 21.033 21.984 1.00 73.94 70 GLY A O 1
ATOM 596 N N . TRP A 1 71 ? -5.691 18.795 22.079 1.00 82.50 71 TRP A N 1
ATOM 597 C CA . TRP A 1 71 ? -7.116 18.773 22.424 1.00 82.50 71 TRP A CA 1
ATOM 598 C C . TRP A 1 71 ? -7.474 19.635 23.635 1.00 82.50 71 TRP A C 1
ATOM 600 O O . TRP A 1 71 ? -8.501 20.303 23.611 1.00 82.50 71 TRP A O 1
ATOM 610 N N . ALA A 1 72 ? -6.613 19.681 24.655 1.00 78.94 72 ALA A N 1
ATOM 611 C CA . ALA A 1 72 ? -6.835 20.499 25.845 1.00 78.94 72 ALA A CA 1
ATOM 612 C C . ALA A 1 72 ? -7.101 21.980 25.508 1.00 78.94 72 ALA A C 1
ATOM 614 O O . ALA A 1 72 ? -7.975 22.592 26.112 1.00 78.94 72 ALA A O 1
ATOM 615 N N . GLU A 1 73 ? -6.415 22.533 24.502 1.00 78.25 73 GLU A N 1
ATOM 616 C CA . GLU A 1 73 ? -6.616 23.918 24.058 1.00 78.25 73 GLU A CA 1
ATOM 617 C C . GLU A 1 73 ? -7.969 24.098 23.349 1.00 78.25 73 GLU A C 1
ATOM 619 O O . GLU A 1 73 ? -8.647 25.104 23.543 1.00 78.25 73 GLU A O 1
ATOM 624 N N . PHE A 1 74 ? -8.387 23.114 22.544 1.00 79.94 74 PHE A N 1
ATOM 625 C CA . PHE A 1 74 ? -9.683 23.134 21.854 1.00 79.94 74 PHE A CA 1
ATOM 626 C C . PHE A 1 74 ? -10.853 22.932 22.824 1.00 79.94 74 PHE A C 1
ATOM 628 O O . PHE A 1 74 ? -11.885 23.582 22.682 1.00 79.94 74 PHE A O 1
ATOM 635 N N . ALA A 1 75 ? -10.688 22.073 23.831 1.00 80.50 75 ALA A N 1
ATOM 636 C CA . ALA A 1 75 ? -11.689 21.814 24.863 1.00 80.50 75 ALA A CA 1
ATOM 637 C C . ALA A 1 75 ? -11.951 23.039 25.759 1.00 80.50 75 ALA A C 1
ATOM 639 O O . ALA A 1 75 ? -13.026 23.151 26.341 1.00 80.50 75 ALA A O 1
ATOM 640 N N . GLN A 1 76 ? -10.981 23.954 25.858 1.00 81.69 76 GLN A N 1
ATOM 641 C CA . GLN A 1 76 ? -11.076 25.192 26.636 1.00 81.69 76 GLN A CA 1
ATOM 642 C C . GLN A 1 76 ? -11.592 26.396 25.829 1.00 81.69 76 GLN A C 1
ATOM 644 O O . GLN A 1 76 ? -11.679 27.496 26.373 1.00 81.69 76 GLN A O 1
ATOM 649 N N . MET A 1 77 ? -11.933 26.230 24.545 1.00 81.44 77 MET A N 1
ATOM 650 C CA . MET A 1 77 ? -12.492 27.326 23.749 1.00 81.44 77 MET A CA 1
ATOM 651 C C . MET A 1 77 ? -13.816 27.819 24.345 1.00 81.44 77 MET A C 1
ATOM 653 O O . MET A 1 77 ? -14.750 27.039 24.513 1.00 81.44 77 MET A O 1
ATOM 657 N N . GLU A 1 78 ? -13.936 29.132 24.572 1.00 74.69 78 GLU A N 1
ATOM 658 C CA . GLU A 1 78 ? -15.187 29.751 25.045 1.00 74.69 78 GLU A CA 1
ATOM 659 C C . GLU A 1 78 ? -16.363 29.504 24.086 1.00 74.69 78 GLU A C 1
ATOM 661 O O . GLU A 1 78 ? -17.503 29.345 24.515 1.00 74.69 78 GLU A O 1
ATOM 666 N N . SER A 1 79 ? -16.077 29.455 22.781 1.00 78.81 79 SER A N 1
ATOM 667 C CA . SER A 1 79 ? -17.047 29.170 21.723 1.00 78.81 79 SER A CA 1
ATOM 668 C C . SER A 1 79 ? -16.606 27.938 20.938 1.00 78.81 79 SER A C 1
ATOM 670 O O . SER A 1 79 ? -15.925 28.038 19.913 1.00 78.81 79 SER A O 1
ATOM 672 N N . PHE A 1 80 ? -16.954 26.756 21.452 1.00 79.69 80 PHE A N 1
ATOM 673 C CA . PHE A 1 80 ? -16.749 25.507 20.726 1.00 79.69 80 PHE A CA 1
ATOM 674 C C . PHE A 1 80 ? -17.754 25.409 19.562 1.00 79.69 80 PHE A C 1
ATOM 676 O O . PHE A 1 80 ? -18.937 25.706 19.762 1.00 79.69 80 PHE A O 1
ATOM 683 N N . PRO A 1 81 ? -17.336 25.011 18.346 1.00 80.44 81 PRO A N 1
ATOM 684 C CA . PRO A 1 81 ? -18.224 25.043 17.189 1.00 80.44 81 PRO A CA 1
ATOM 685 C C . PRO A 1 81 ? -19.446 24.131 17.355 1.00 80.44 81 PRO A C 1
ATOM 687 O O . PRO A 1 81 ? -19.315 22.932 17.579 1.00 80.44 81 PRO A O 1
ATOM 690 N N . SER A 1 82 ? -20.649 24.685 17.182 1.00 80.38 82 SER A N 1
ATOM 691 C CA . SER A 1 82 ? -21.923 23.975 17.399 1.00 80.38 82 SER A CA 1
ATOM 692 C C . SER A 1 82 ? -22.191 22.843 16.402 1.00 80.38 82 SER A C 1
ATOM 694 O O . SER A 1 82 ? -23.017 21.965 16.657 1.00 80.38 82 SER A O 1
ATOM 696 N N . PHE A 1 83 ? -21.501 22.851 15.261 1.00 82.69 83 PHE A N 1
ATOM 697 C CA . PHE A 1 83 ? -21.570 21.794 14.259 1.00 82.69 83 PHE A CA 1
ATOM 698 C C . PHE A 1 83 ? -20.672 20.588 14.594 1.00 82.69 83 PHE A C 1
ATOM 700 O O . PHE A 1 83 ? -20.778 19.561 13.921 1.00 82.69 83 PHE A O 1
ATOM 707 N N . LEU A 1 84 ? -19.803 20.690 15.609 1.00 84.94 84 LEU A N 1
ATOM 708 C CA . LEU A 1 84 ? -18.959 19.603 16.103 1.00 84.94 84 LEU A CA 1
ATOM 709 C C . LEU A 1 84 ? -19.544 19.020 17.389 1.00 84.94 84 LEU A C 1
ATOM 711 O O . LEU A 1 84 ? -19.632 19.685 18.415 1.00 84.94 84 LEU A O 1
ATOM 715 N N . GLU A 1 85 ? -19.889 17.741 17.347 1.00 86.44 85 GLU A N 1
ATOM 716 C CA . GLU A 1 85 ? -20.244 16.962 18.528 1.00 86.44 85 GLU A CA 1
ATOM 717 C C . GLU A 1 85 ? -19.047 16.110 18.947 1.00 86.44 85 GLU A C 1
ATOM 719 O O . GLU A 1 85 ? -18.468 15.405 18.120 1.00 86.44 85 GLU A O 1
ATOM 724 N N . THR A 1 86 ? -18.663 16.147 20.218 1.00 86.25 86 THR A N 1
ATOM 725 C CA . THR A 1 86 ? -17.542 15.356 20.732 1.00 86.25 86 THR A CA 1
ATOM 726 C C . THR A 1 86 ? -18.044 14.162 21.528 1.00 86.25 86 THR A C 1
ATOM 728 O O . THR A 1 86 ? -18.980 14.255 22.319 1.00 86.25 86 THR A O 1
ATOM 731 N N . VAL A 1 87 ? -17.409 13.017 21.307 1.00 84.50 87 VAL A N 1
ATOM 732 C CA . VAL A 1 87 ? -17.631 11.780 22.053 1.00 84.50 87 VAL A CA 1
ATOM 733 C C . VAL A 1 87 ? -16.320 11.449 22.747 1.00 84.50 87 VAL A C 1
ATOM 735 O O . VAL A 1 87 ? -15.454 10.786 22.175 1.00 84.50 87 VAL A O 1
ATOM 738 N N . ALA A 1 88 ? -16.160 11.993 23.951 1.00 79.88 88 ALA A N 1
ATOM 739 C CA . ALA A 1 88 ? -15.037 11.698 24.830 1.00 79.88 88 ALA A CA 1
ATOM 740 C C . ALA A 1 88 ? -15.322 10.435 25.650 1.00 79.88 88 ALA A C 1
ATOM 742 O O . ALA A 1 88 ? -16.481 10.122 25.947 1.00 79.88 88 ALA A O 1
ATOM 743 N N . VAL A 1 89 ? -14.270 9.717 26.033 1.00 74.00 89 VAL A N 1
ATOM 744 C CA . VAL A 1 89 ? -14.392 8.647 27.026 1.00 74.00 89 VAL A CA 1
ATOM 745 C C . VAL A 1 89 ? -14.703 9.286 28.373 1.00 74.00 89 VAL A C 1
ATOM 747 O O . VAL A 1 89 ? -14.009 10.204 28.806 1.00 74.00 89 VAL A O 1
ATOM 750 N N . ALA A 1 90 ? -15.768 8.825 29.030 1.00 69.56 90 ALA A N 1
ATOM 751 C CA . ALA A 1 90 ? -16.034 9.224 30.403 1.00 69.56 90 ALA A CA 1
ATOM 752 C C . ALA A 1 90 ? -14.831 8.829 31.267 1.00 69.56 90 ALA A C 1
ATOM 754 O O . ALA A 1 90 ? -14.358 7.696 31.165 1.00 69.56 90 ALA A O 1
ATOM 755 N N . GLU A 1 91 ? -14.347 9.740 32.113 1.00 64.06 91 GLU A N 1
ATOM 756 C CA . GLU A 1 91 ? -13.393 9.398 33.167 1.00 64.06 91 GLU A CA 1
ATOM 757 C C . GLU A 1 91 ? -14.083 8.408 34.116 1.00 64.06 91 GLU A C 1
ATOM 759 O O . GLU A 1 91 ? -14.830 8.785 35.015 1.00 64.06 91 GLU A O 1
ATOM 764 N N . GLY A 1 92 ? -13.931 7.117 33.831 1.00 61.09 92 GLY A N 1
ATOM 765 C CA . GLY A 1 92 ? -14.347 6.048 34.720 1.00 61.09 92 GLY A CA 1
ATOM 766 C C . GLY A 1 92 ? -13.299 5.860 35.809 1.00 61.09 92 GLY A C 1
ATOM 767 O O . GLY A 1 92 ? -12.102 5.895 35.528 1.00 61.09 92 GLY A O 1
ATOM 768 N N . ASP A 1 93 ? -13.746 5.610 37.039 1.00 56.88 93 ASP A N 1
ATOM 769 C CA . ASP A 1 93 ? -12.859 5.284 38.166 1.00 56.88 93 ASP A CA 1
ATOM 770 C C . ASP A 1 93 ? -12.118 3.942 37.970 1.00 56.88 93 ASP A C 1
ATOM 772 O O . ASP A 1 93 ? -11.122 3.664 38.641 1.00 56.88 93 ASP A O 1
ATOM 776 N N . GLU A 1 94 ? -12.583 3.095 37.045 1.00 66.31 94 GLU A N 1
ATOM 777 C CA . GLU A 1 94 ? -11.967 1.808 36.729 1.00 66.31 94 GLU A CA 1
ATOM 778 C C . GLU A 1 94 ? -10.952 1.939 35.590 1.00 66.31 94 GLU A C 1
ATOM 780 O O . GLU A 1 94 ? -11.290 2.211 34.437 1.00 66.31 94 GLU A O 1
ATOM 785 N N . LEU A 1 95 ? -9.681 1.691 35.918 1.00 65.81 95 LEU A N 1
ATOM 786 C CA . LEU A 1 95 ? -8.627 1.552 34.920 1.00 65.81 95 LEU A CA 1
ATOM 787 C C . LEU A 1 95 ? -8.960 0.378 33.985 1.00 65.81 95 LEU A C 1
ATOM 789 O O . LEU A 1 95 ? -9.191 -0.734 34.472 1.00 65.81 95 LEU A O 1
ATOM 793 N N . PRO A 1 96 ? -8.939 0.577 32.656 1.00 71.19 96 PRO A N 1
ATOM 794 C CA . PRO A 1 96 ? -9.188 -0.506 31.718 1.00 71.19 96 PRO A CA 1
ATOM 795 C C . PRO A 1 96 ? -8.131 -1.604 31.883 1.00 71.19 96 PRO A C 1
ATOM 797 O O . PRO A 1 96 ? -6.932 -1.332 31.993 1.00 71.19 96 PRO A O 1
ATOM 800 N N . SER A 1 97 ? -8.567 -2.863 31.882 1.00 79.12 97 SER A N 1
ATOM 801 C CA . SER A 1 97 ? -7.664 -4.013 31.903 1.00 79.12 97 SER A CA 1
ATOM 802 C C . SER A 1 97 ? -7.051 -4.232 30.522 1.00 79.12 97 SER A C 1
ATOM 804 O O . SER A 1 97 ? -7.770 -4.317 29.526 1.00 79.12 97 SER A O 1
ATOM 806 N N . ILE A 1 98 ? -5.727 -4.369 30.466 1.00 85.94 98 ILE A N 1
ATOM 807 C CA . ILE A 1 98 ? -5.006 -4.737 29.245 1.00 85.94 98 ILE A CA 1
ATOM 808 C C . ILE A 1 98 ? -4.591 -6.201 29.359 1.00 85.94 98 ILE A C 1
ATOM 810 O O . ILE A 1 98 ? -3.796 -6.560 30.230 1.00 85.94 98 ILE A O 1
ATOM 814 N N . ASP A 1 99 ? -5.100 -7.028 28.452 1.00 88.31 99 ASP A N 1
ATOM 815 C CA . ASP A 1 99 ? -4.696 -8.426 28.338 1.00 88.31 99 ASP A CA 1
ATOM 816 C C . ASP A 1 99 ? -3.401 -8.532 27.519 1.00 88.31 99 ASP A C 1
ATOM 818 O O . ASP A 1 99 ? -3.323 -8.052 26.387 1.00 88.31 99 ASP A O 1
ATOM 822 N N . LEU A 1 100 ? -2.370 -9.169 28.083 1.00 92.31 100 LEU A N 1
ATOM 823 C CA . LEU A 1 100 ? -1.100 -9.403 27.394 1.00 92.31 100 LEU A CA 1
ATOM 824 C C . LEU A 1 100 ? -1.059 -10.821 26.818 1.00 92.31 100 LEU A C 1
ATOM 826 O O . LEU A 1 100 ? -1.092 -11.805 27.560 1.00 92.31 100 LEU A O 1
ATOM 830 N N . PHE A 1 101 ? -0.888 -10.924 25.502 1.00 90.88 101 PHE A N 1
ATOM 831 C CA . PHE A 1 101 ? -0.744 -12.205 24.816 1.00 90.88 101 PHE A CA 1
ATOM 832 C C . PHE A 1 101 ? 0.699 -12.450 24.357 1.00 90.88 101 PHE A C 1
ATOM 834 O O . PHE A 1 101 ? 1.390 -11.513 23.957 1.00 90.88 101 PHE A O 1
ATOM 841 N N . PRO A 1 102 ? 1.169 -13.713 24.347 1.00 91.69 102 PRO A N 1
ATOM 842 C CA . PRO A 1 102 ? 2.517 -14.040 23.874 1.00 91.69 102 PRO A CA 1
ATOM 843 C C . PRO A 1 102 ? 2.763 -13.718 22.394 1.00 91.69 102 PRO A C 1
ATOM 845 O O . PRO A 1 102 ? 3.902 -13.488 21.993 1.00 91.69 102 PRO A O 1
ATOM 848 N N . ASN A 1 103 ? 1.719 -13.772 21.564 1.00 90.25 103 ASN A N 1
ATOM 849 C CA . ASN A 1 103 ? 1.769 -13.419 20.149 1.00 90.25 103 ASN A CA 1
ATOM 850 C C . ASN A 1 103 ? 0.372 -13.069 19.614 1.00 90.25 103 ASN A C 1
ATOM 852 O O . ASN A 1 103 ? -0.644 -13.435 20.206 1.00 90.25 103 ASN A O 1
ATOM 856 N N . GLU A 1 104 ? 0.353 -12.426 18.446 1.00 87.25 104 GLU A N 1
ATOM 857 C CA . GLU A 1 104 ? -0.856 -11.956 17.753 1.00 87.25 104 GLU A CA 1
ATOM 858 C C . GLU A 1 104 ? -1.852 -13.090 17.459 1.00 87.25 104 GLU A C 1
ATOM 860 O O . GLU A 1 104 ? -3.060 -12.898 17.540 1.00 87.25 104 GLU A O 1
ATOM 865 N N . LEU A 1 105 ? -1.374 -14.302 17.152 1.00 90.19 105 LEU A N 1
ATOM 866 C CA . LEU A 1 105 ? -2.262 -15.431 16.862 1.00 90.19 105 LEU A CA 1
ATOM 867 C C . LEU A 1 105 ? -3.004 -15.907 18.118 1.00 90.19 105 LEU A C 1
ATOM 869 O O . LEU A 1 105 ? -4.169 -16.291 18.036 1.00 90.19 105 LEU A O 1
ATOM 873 N N . MET A 1 106 ? -2.347 -15.894 19.281 1.00 92.25 106 MET A N 1
ATOM 874 C CA . MET A 1 106 ? -2.988 -16.230 20.554 1.00 92.25 106 MET A CA 1
ATOM 875 C C . MET A 1 106 ? -4.029 -15.188 20.954 1.00 92.25 106 MET A C 1
ATOM 877 O O . MET A 1 106 ? -5.110 -15.577 21.388 1.00 92.25 106 MET A O 1
ATOM 881 N N . GLU A 1 107 ? -3.732 -13.905 20.746 1.00 93.31 107 GLU A N 1
ATOM 882 C CA . GLU A 1 107 ? -4.689 -12.812 20.942 1.00 93.31 107 GLU A CA 1
ATOM 883 C C . GLU A 1 107 ? -5.931 -13.007 20.066 1.00 93.31 107 GLU A C 1
ATOM 885 O O . GLU A 1 107 ? -7.045 -13.080 20.581 1.00 93.31 107 GLU A O 1
ATOM 890 N N . VAL A 1 108 ? -5.749 -13.203 18.753 1.00 92.12 108 VAL A N 1
ATOM 891 C CA . VAL A 1 108 ? -6.857 -13.442 17.813 1.00 92.12 108 VAL A CA 1
ATOM 892 C C . VAL A 1 108 ? -7.692 -14.648 18.243 1.00 92.12 108 VAL A C 1
ATOM 894 O O . VAL A 1 108 ? -8.919 -14.579 18.271 1.00 92.12 108 VAL A O 1
ATOM 897 N N . ARG A 1 109 ? -7.050 -15.761 18.610 1.00 93.19 109 ARG A N 1
ATOM 898 C CA . ARG A 1 109 ? -7.753 -16.985 19.023 1.00 93.19 109 ARG A CA 1
ATOM 899 C C . ARG A 1 109 ? -8.591 -16.797 20.273 1.00 93.19 109 ARG A C 1
ATOM 901 O O . ARG A 1 109 ? -9.708 -17.311 20.323 1.00 93.19 109 ARG A O 1
ATOM 908 N N . GLU A 1 110 ? -8.033 -16.139 21.280 1.00 93.25 110 GLU A N 1
ATOM 909 C CA . GLU A 1 110 ? -8.714 -15.925 22.549 1.00 93.25 110 GLU A CA 1
ATOM 910 C C . GLU A 1 110 ? -9.859 -14.924 22.368 1.00 93.25 110 GLU A C 1
ATOM 912 O O . GLU A 1 110 ? -10.995 -15.248 22.709 1.00 93.25 110 GLU A O 1
ATOM 917 N N . ARG A 1 111 ? -9.624 -13.793 21.690 1.00 93.06 111 ARG A N 1
ATOM 918 C CA . ARG A 1 111 ? -10.673 -12.798 21.424 1.00 93.06 111 ARG A CA 1
ATOM 919 C C . ARG A 1 111 ? -11.816 -13.372 20.586 1.00 93.06 111 ARG A C 1
ATOM 921 O O . ARG A 1 111 ? -12.977 -13.118 20.892 1.00 93.06 111 ARG A O 1
ATOM 928 N N . LEU A 1 112 ? -11.529 -14.205 19.582 1.00 93.62 112 LEU A N 1
ATOM 929 C CA . LEU A 1 112 ? -12.574 -14.897 18.816 1.00 93.62 112 LEU A CA 1
ATOM 930 C C . LEU A 1 112 ? -13.335 -15.940 19.652 1.00 93.62 112 LEU A C 1
ATOM 932 O O . LEU A 1 112 ? -14.523 -16.146 19.414 1.00 93.62 112 LEU A O 1
ATOM 936 N N . ASN A 1 113 ? -12.696 -16.590 20.632 1.00 92.62 113 ASN A N 1
ATOM 937 C CA . ASN A 1 113 ? -13.410 -17.457 21.577 1.00 92.62 113 ASN A CA 1
ATOM 938 C C . ASN A 1 113 ? -14.351 -16.643 22.472 1.00 92.62 113 ASN A C 1
ATOM 940 O O . ASN A 1 113 ? -15.488 -17.054 22.685 1.00 92.62 113 ASN A O 1
ATOM 944 N N . THR A 1 114 ? -13.905 -15.479 22.940 1.00 92.12 114 THR A N 1
ATOM 945 C CA . THR A 1 114 ? -14.723 -14.557 23.736 1.00 92.12 114 THR A CA 1
ATOM 946 C C . THR A 1 114 ? -15.920 -14.051 22.937 1.00 92.12 114 THR A C 1
ATOM 948 O O . THR A 1 114 ? -17.047 -14.110 23.417 1.00 92.12 114 THR A O 1
ATOM 951 N N . ILE A 1 115 ? -15.717 -13.661 21.676 1.00 92.62 115 ILE A N 1
ATOM 952 C CA . ILE A 1 115 ? -16.805 -13.278 20.763 1.00 92.62 115 ILE A CA 1
ATOM 953 C C . ILE A 1 115 ? -17.785 -14.433 20.558 1.00 92.62 115 ILE A C 1
ATOM 955 O O . ILE A 1 115 ? -18.994 -14.229 20.608 1.00 92.62 115 ILE A O 1
ATOM 959 N N . LYS A 1 116 ? -17.285 -15.658 20.369 1.00 92.12 116 LYS A N 1
ATOM 960 C CA . LYS A 1 116 ? -18.146 -16.835 20.252 1.00 92.12 116 LYS A CA 1
ATOM 961 C C . LYS A 1 116 ? -19.003 -17.035 21.506 1.00 92.12 116 LYS A C 1
ATOM 963 O O . LYS A 1 116 ? -20.200 -17.257 21.371 1.00 92.12 116 LYS A O 1
ATOM 968 N N . ALA A 1 117 ? -18.418 -16.902 22.695 1.00 92.88 117 ALA A N 1
ATOM 969 C CA . ALA A 1 117 ? -19.153 -17.006 23.952 1.00 92.88 117 ALA A CA 1
ATOM 970 C C . ALA A 1 117 ? -20.212 -15.897 24.105 1.00 92.88 117 ALA A C 1
ATOM 972 O O . ALA A 1 117 ? -21.309 -16.169 24.583 1.00 92.88 117 ALA A O 1
ATOM 973 N N . LEU A 1 118 ? -19.922 -14.668 23.658 1.00 93.06 118 LEU A N 1
ATOM 974 C CA . LEU A 1 118 ? -20.891 -13.563 23.655 1.00 93.06 118 LEU A CA 1
ATOM 975 C C . LEU A 1 118 ? -22.077 -13.844 22.726 1.00 93.06 118 LEU A C 1
ATOM 977 O O . LEU A 1 118 ? -23.227 -13.645 23.114 1.00 93.06 118 LEU A O 1
ATOM 981 N N . VAL A 1 119 ? -21.806 -14.359 21.527 1.00 91.75 119 VAL A N 1
ATOM 982 C CA . VAL A 1 119 ? -22.847 -14.720 20.557 1.00 91.75 119 VAL A CA 1
ATOM 983 C C . VAL A 1 119 ? -23.684 -15.899 21.055 1.00 91.75 119 VAL A C 1
ATOM 985 O O . VAL A 1 119 ? -24.908 -15.870 20.961 1.00 91.75 119 VAL A O 1
ATOM 988 N N . GLU A 1 120 ? -23.055 -16.919 21.645 1.00 90.88 120 GLU A N 1
ATOM 989 C CA . GLU A 1 120 ? -23.765 -18.019 22.315 1.00 90.88 120 GLU A CA 1
ATOM 990 C C . GLU A 1 120 ? -24.596 -17.519 23.512 1.00 90.88 120 GLU A C 1
ATOM 992 O O . GLU A 1 120 ? -25.644 -18.088 23.818 1.00 90.88 120 GLU A O 1
ATOM 997 N N . GLY A 1 121 ? -24.168 -16.423 24.145 1.00 90.19 121 GLY A N 1
ATOM 998 C CA . GLY A 1 121 ? -24.905 -15.687 25.173 1.00 90.19 121 GLY A CA 1
ATOM 999 C C . GLY A 1 121 ? -26.051 -14.810 24.651 1.00 90.19 121 GLY A C 1
ATOM 1000 O O . GLY A 1 121 ? -26.767 -14.224 25.461 1.00 90.19 121 GLY A O 1
ATOM 1001 N N . GLY A 1 122 ? -26.256 -14.733 23.331 1.00 88.19 122 GLY A N 1
ATOM 1002 C CA . GLY A 1 122 ? -27.362 -14.010 22.697 1.00 88.19 122 GLY A CA 1
ATOM 1003 C C . GLY A 1 122 ? -27.036 -12.596 22.209 1.00 88.19 122 GLY A C 1
ATOM 1004 O O . GLY A 1 122 ? -27.957 -11.891 21.803 1.00 88.19 122 GLY A O 1
ATOM 1005 N N . VAL A 1 123 ? -25.767 -12.173 22.229 1.00 90.06 123 VAL A N 1
ATOM 1006 C CA . VAL A 1 123 ? -25.345 -10.892 21.635 1.00 90.06 123 VAL A CA 1
ATOM 1007 C C . VAL A 1 123 ? -25.387 -10.995 20.109 1.00 90.06 123 VAL A C 1
ATOM 1009 O O . VAL A 1 123 ? -24.847 -11.940 19.530 1.00 90.06 123 VAL A O 1
ATOM 1012 N N . ASP A 1 124 ? -26.017 -10.023 19.448 1.00 80.69 124 ASP A N 1
ATOM 1013 C CA . ASP A 1 124 ? -26.074 -9.981 17.987 1.00 80.69 124 ASP A CA 1
ATOM 1014 C C . ASP A 1 124 ? -24.712 -9.602 17.384 1.00 80.69 124 ASP A C 1
ATOM 1016 O O . ASP A 1 124 ? -23.971 -8.776 17.919 1.00 80.69 124 ASP A O 1
ATOM 1020 N N . TYR A 1 125 ? -24.383 -10.177 16.225 1.00 81.75 125 TYR A N 1
ATOM 1021 C CA . TYR A 1 125 ? -23.125 -9.886 15.535 1.00 81.75 125 TYR A CA 1
ATOM 1022 C C . TYR A 1 125 ? -22.951 -8.399 15.194 1.00 81.75 125 TYR A C 1
ATOM 1024 O O . TYR A 1 125 ? -21.819 -7.923 15.148 1.00 81.75 125 TYR A O 1
ATOM 1032 N N . SER A 1 126 ? -24.040 -7.663 14.951 1.00 78.44 126 SER A N 1
ATOM 1033 C CA . SER A 1 126 ? -23.996 -6.233 14.619 1.00 78.44 126 SER A CA 1
ATOM 1034 C C . SER A 1 126 ? -23.570 -5.337 15.785 1.00 78.44 126 SER A C 1
ATOM 1036 O O . SER A 1 126 ? -23.169 -4.197 15.554 1.00 78.44 126 SER A O 1
ATOM 1038 N N . GLU A 1 127 ? -23.591 -5.851 17.016 1.00 81.62 127 GLU A N 1
ATOM 1039 C CA . GLU A 1 127 ? -23.147 -5.131 18.213 1.00 81.62 127 GLU A CA 1
ATOM 1040 C C . GLU A 1 127 ? -21.649 -5.327 18.502 1.00 81.62 127 GLU A C 1
ATOM 1042 O O . GLU A 1 127 ? -21.087 -4.665 19.375 1.00 81.62 127 GLU A O 1
ATOM 1047 N N . ILE A 1 128 ? -20.976 -6.215 17.763 1.00 84.50 128 ILE A N 1
ATOM 1048 C CA . ILE A 1 128 ? -19.579 -6.579 18.000 1.00 84.50 128 ILE A CA 1
ATOM 1049 C C . ILE A 1 128 ? -18.693 -5.969 16.915 1.00 84.50 128 ILE A C 1
ATOM 1051 O O . ILE A 1 128 ? -18.765 -6.331 15.740 1.00 84.50 128 ILE A O 1
ATOM 1055 N N . VAL A 1 129 ? -17.784 -5.083 17.323 1.00 86.31 129 VAL A N 1
ATOM 1056 C CA . VAL A 1 129 ? -16.782 -4.480 16.435 1.00 86.31 129 VAL A CA 1
ATOM 1057 C C . VAL A 1 129 ? -15.381 -4.876 16.884 1.00 86.31 129 VAL A C 1
ATOM 1059 O O . VAL A 1 129 ? -15.015 -4.707 18.045 1.00 86.31 129 VAL A O 1
ATOM 1062 N N . ILE A 1 130 ? -14.579 -5.377 15.942 1.00 86.19 130 ILE A N 1
ATOM 1063 C CA . ILE A 1 130 ? -13.166 -5.696 16.164 1.00 86.19 130 ILE A CA 1
ATOM 1064 C C . ILE A 1 130 ? -12.311 -4.610 15.512 1.00 86.19 130 ILE A C 1
ATOM 1066 O O . ILE A 1 130 ? -12.252 -4.503 14.285 1.00 86.19 130 ILE A O 1
ATOM 1070 N N . SER A 1 131 ? -11.615 -3.837 16.337 1.00 84.69 131 SER A N 1
ATOM 1071 C CA . SER A 1 131 ? -10.622 -2.859 15.892 1.00 84.69 131 SER A CA 1
ATOM 1072 C C . SER A 1 131 ? -9.229 -3.476 15.957 1.00 84.69 131 SER A C 1
ATOM 1074 O O . SER A 1 131 ? -8.844 -4.033 16.980 1.00 84.69 131 SER A O 1
ATOM 1076 N N . VAL A 1 132 ? -8.458 -3.365 14.876 1.00 84.12 132 VAL A N 1
ATOM 1077 C CA . VAL A 1 132 ? -7.078 -3.869 14.806 1.00 84.12 132 VAL A CA 1
ATOM 1078 C C . VAL A 1 132 ? -6.135 -2.770 14.327 1.00 84.12 132 VAL A C 1
ATOM 1080 O O . VAL A 1 132 ? -6.491 -1.988 13.446 1.00 84.12 132 VAL A O 1
ATOM 1083 N N . GLY A 1 133 ? -4.925 -2.718 14.890 1.00 78.94 133 GLY A N 1
ATOM 1084 C CA . GLY A 1 133 ? -3.930 -1.698 14.535 1.00 78.94 133 GLY A CA 1
ATOM 1085 C C . GLY A 1 133 ? -3.399 -1.834 13.103 1.00 78.94 133 GLY A C 1
ATOM 1086 O O . GLY A 1 133 ? -3.315 -0.846 12.378 1.00 78.94 133 GLY A O 1
ATOM 1087 N N . ASP A 1 134 ? -3.088 -3.060 12.670 1.00 82.50 134 ASP A N 1
ATOM 1088 C CA . ASP A 1 134 ? -2.658 -3.368 11.300 1.00 82.50 134 ASP A CA 1
ATOM 1089 C C . ASP A 1 134 ? -3.519 -4.489 10.707 1.00 82.50 134 ASP A C 1
ATOM 1091 O O . ASP A 1 134 ? -3.231 -5.683 10.838 1.00 82.50 134 ASP A O 1
ATOM 1095 N N . LEU A 1 135 ? -4.605 -4.091 10.038 1.00 81.88 135 LEU A N 1
ATOM 1096 C CA . LEU A 1 135 ? -5.517 -5.051 9.428 1.00 81.88 135 LEU A CA 1
ATOM 1097 C C . LEU A 1 135 ? -4.852 -5.875 8.322 1.00 81.88 135 LEU A C 1
ATOM 1099 O O . LEU A 1 135 ? -5.197 -7.039 8.191 1.00 81.88 135 LEU A O 1
ATOM 1103 N N . GLU A 1 136 ? -3.921 -5.331 7.533 1.00 80.12 136 GLU A N 1
ATOM 1104 C CA . GLU A 1 136 ? -3.325 -6.102 6.424 1.00 80.12 136 GLU A CA 1
ATOM 1105 C C . GLU A 1 136 ? -2.511 -7.283 6.953 1.00 80.12 136 GLU A C 1
ATOM 1107 O O . GLU A 1 136 ? -2.569 -8.387 6.410 1.00 80.12 136 GLU A O 1
ATOM 1112 N N . ARG A 1 137 ? -1.796 -7.057 8.057 1.00 83.62 137 ARG A N 1
ATOM 1113 C CA . ARG A 1 137 ? -1.020 -8.090 8.738 1.00 83.62 137 ARG A CA 1
ATOM 1114 C C . ARG A 1 137 ? -1.902 -9.129 9.431 1.00 83.62 137 ARG A C 1
ATOM 1116 O O . ARG A 1 137 ? -1.613 -10.320 9.341 1.00 83.62 137 ARG A O 1
ATOM 1123 N N . VAL A 1 138 ? -2.949 -8.693 10.135 1.00 87.06 138 VAL A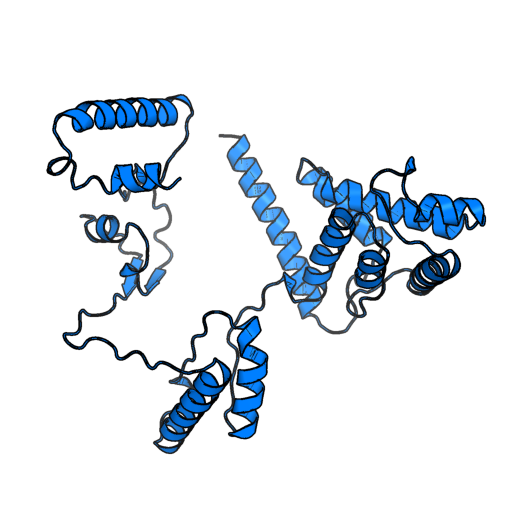 N 1
ATOM 1124 C CA . VAL A 1 138 ? -3.767 -9.571 10.997 1.00 87.06 138 VAL A CA 1
ATOM 1125 C C . VAL A 1 138 ? -4.887 -10.279 10.226 1.00 87.06 138 VAL A C 1
ATOM 1127 O O . VAL A 1 138 ? -5.287 -11.384 10.597 1.00 87.06 138 VAL A O 1
ATOM 1130 N N . LYS A 1 139 ? -5.363 -9.695 9.120 1.00 86.81 139 LYS A N 1
ATOM 1131 C CA . LYS A 1 139 ? -6.500 -10.190 8.328 1.00 86.81 139 LYS A CA 1
ATOM 1132 C C . LYS A 1 139 ? -6.425 -11.681 7.979 1.00 86.81 139 LYS A C 1
ATOM 1134 O O . LYS A 1 139 ? -7.414 -12.360 8.249 1.00 86.81 139 LYS A O 1
ATOM 1139 N N . PRO A 1 140 ? -5.311 -12.228 7.446 1.00 88.00 140 PRO A N 1
ATOM 1140 C CA . PRO A 1 140 ? -5.263 -13.643 7.077 1.00 88.00 140 PRO A CA 1
ATOM 1141 C C . PRO A 1 140 ? -5.508 -14.578 8.268 1.00 88.00 140 PRO A C 1
ATOM 1143 O O . PRO A 1 140 ? -6.184 -15.596 8.133 1.00 88.00 140 PRO A O 1
ATOM 1146 N N . TYR A 1 141 ? -4.988 -14.222 9.447 1.00 89.81 141 TYR A N 1
ATOM 1147 C CA . TYR A 1 141 ? -5.178 -14.997 10.673 1.00 89.81 141 TYR A CA 1
ATOM 1148 C C . TYR A 1 141 ? -6.607 -14.873 11.195 1.00 89.81 141 TYR A C 1
ATOM 1150 O O . TYR A 1 141 ? -7.202 -15.868 11.598 1.00 89.81 141 TYR A O 1
ATOM 1158 N N . LEU A 1 142 ? -7.163 -13.662 11.150 1.00 90.56 142 LEU A N 1
ATOM 1159 C CA . LEU A 1 142 ? -8.513 -13.369 11.612 1.00 90.56 142 LEU A CA 1
ATOM 1160 C C . LEU A 1 142 ? -9.566 -14.104 10.770 1.00 90.56 142 LEU A C 1
ATOM 1162 O O . LEU A 1 142 ? -10.430 -14.769 11.331 1.00 90.56 142 LEU A O 1
ATOM 1166 N N . GLU A 1 143 ? -9.451 -14.063 9.438 1.00 90.44 143 GLU A N 1
ATOM 1167 C CA . GLU A 1 143 ? -10.341 -14.792 8.522 1.00 90.44 143 GLU A CA 1
ATOM 1168 C C . GLU A 1 143 ? -10.242 -16.311 8.731 1.00 90.44 143 GLU A C 1
ATOM 1170 O O . GLU A 1 143 ? -11.262 -16.994 8.830 1.00 90.44 143 GLU A O 1
ATOM 1175 N N . HIS A 1 144 ? -9.020 -16.843 8.848 1.00 90.81 144 HIS A N 1
ATOM 1176 C CA . HIS A 1 144 ? -8.801 -18.273 9.051 1.00 90.81 144 HIS A CA 1
ATOM 1177 C C . HIS A 1 144 ? -9.377 -18.771 10.386 1.00 90.81 144 HIS A C 1
ATOM 1179 O O . HIS A 1 144 ? -10.142 -19.736 10.419 1.00 90.81 144 HIS A O 1
ATOM 1185 N N . GLU A 1 145 ? -9.040 -18.111 11.494 1.00 92.56 145 GLU A N 1
ATOM 1186 C CA . GLU A 1 145 ? -9.459 -18.526 12.836 1.00 92.56 145 GLU A CA 1
ATOM 1187 C C . GLU A 1 145 ? -10.960 -18.307 13.079 1.00 92.56 145 GLU A C 1
ATOM 1189 O O . GLU A 1 145 ? -11.576 -19.065 13.837 1.00 92.56 145 GLU A O 1
ATOM 1194 N N . ALA A 1 146 ? -11.567 -17.316 12.422 1.00 91.44 146 ALA A N 1
ATOM 1195 C CA . ALA A 1 146 ? -13.007 -17.095 12.463 1.00 91.44 146 ALA A CA 1
ATOM 1196 C C . ALA A 1 146 ? -13.775 -18.160 11.682 1.00 91.44 146 ALA A C 1
ATOM 1198 O O . ALA A 1 146 ? -14.756 -18.701 12.196 1.00 91.44 146 ALA A O 1
ATOM 1199 N N . ALA A 1 147 ? -13.287 -18.533 10.493 1.00 91.56 147 ALA A N 1
ATOM 1200 C CA . ALA A 1 147 ? -13.868 -19.613 9.702 1.00 91.56 147 ALA A CA 1
ATOM 1201 C C . ALA A 1 147 ? -13.863 -20.944 10.473 1.00 91.56 147 ALA A C 1
ATOM 1203 O O . ALA A 1 147 ? -14.876 -21.639 10.501 1.00 91.56 147 ALA A O 1
ATOM 1204 N N . LEU A 1 148 ? -12.768 -21.259 11.179 1.00 91.31 148 LEU A N 1
ATOM 1205 C CA . LEU A 1 148 ? -12.682 -22.447 12.042 1.00 91.31 148 LEU A CA 1
ATOM 1206 C C . LEU A 1 148 ? -13.718 -22.454 13.178 1.00 91.31 148 LEU A C 1
ATOM 1208 O O . LEU A 1 148 ? -14.114 -23.521 13.645 1.00 91.31 148 LEU A O 1
ATOM 1212 N N . ARG A 1 149 ? -14.160 -21.277 13.632 1.00 89.12 149 ARG A N 1
ATOM 1213 C CA . ARG A 1 149 ? -15.147 -21.114 14.712 1.00 89.12 149 ARG A CA 1
ATOM 1214 C C . ARG A 1 149 ? -16.573 -20.911 14.211 1.00 89.12 149 ARG A C 1
ATOM 1216 O O . ARG A 1 149 ? -17.478 -20.862 15.040 1.00 89.12 149 ARG A O 1
ATOM 1223 N N . GLY A 1 150 ? -16.772 -20.807 12.897 1.00 87.00 150 GLY A N 1
ATOM 1224 C CA . GLY A 1 150 ? -18.069 -20.504 12.295 1.00 87.00 150 GLY A CA 1
ATOM 1225 C C . GLY A 1 150 ? -18.539 -19.068 12.540 1.00 87.00 150 GLY A C 1
ATOM 1226 O O . GLY A 1 150 ? -19.742 -18.828 12.554 1.00 87.00 150 GLY A O 1
ATOM 1227 N N . LEU A 1 151 ? -17.620 -18.121 12.761 1.00 89.06 151 LEU A N 1
ATOM 1228 C CA . LEU A 1 151 ? -17.955 -16.711 12.978 1.00 89.06 151 LEU A CA 1
ATOM 1229 C C . LEU A 1 151 ? -17.962 -15.951 11.637 1.00 89.06 151 LEU A C 1
ATOM 1231 O O . LEU A 1 151 ? -16.921 -15.895 10.974 1.00 89.06 151 LEU A O 1
ATOM 1235 N N . PRO A 1 152 ? -19.093 -15.349 11.222 1.00 83.94 152 PRO A N 1
ATOM 1236 C CA . PRO A 1 152 ? -19.156 -14.537 10.012 1.00 83.94 152 PRO A CA 1
ATOM 1237 C C . PRO A 1 152 ? -18.516 -13.165 10.262 1.00 83.94 152 PRO A C 1
ATOM 1239 O O . PRO A 1 152 ? -19.108 -12.301 10.902 1.00 83.94 152 PRO A O 1
ATOM 1242 N N . ILE A 1 153 ? -17.303 -12.945 9.749 1.00 84.81 153 ILE A N 1
ATOM 1243 C CA . ILE A 1 153 ? -16.621 -11.648 9.859 1.00 84.81 153 ILE A CA 1
ATOM 1244 C C . ILE A 1 153 ? -16.798 -10.850 8.574 1.00 84.81 153 ILE A C 1
ATOM 1246 O O . ILE A 1 153 ? -16.437 -11.305 7.489 1.00 84.81 153 ILE A O 1
ATOM 1250 N N . THR A 1 154 ? -17.293 -9.620 8.717 1.00 82.19 154 THR A N 1
ATOM 1251 C CA . THR A 1 154 ? -17.316 -8.631 7.637 1.00 82.19 154 THR A CA 1
ATOM 1252 C C . THR A 1 154 ? -16.234 -7.594 7.882 1.00 82.19 154 THR A C 1
ATOM 1254 O O . THR A 1 154 ? -16.243 -6.892 8.890 1.00 82.19 154 THR A O 1
ATOM 1257 N N . ILE A 1 155 ? -15.297 -7.475 6.946 1.00 77.94 155 ILE A N 1
ATOM 1258 C CA . ILE A 1 155 ? -14.249 -6.463 7.027 1.00 77.94 155 ILE A CA 1
ATOM 1259 C C . ILE A 1 155 ? -14.788 -5.142 6.485 1.00 77.94 155 ILE A C 1
ATOM 1261 O O . ILE A 1 155 ? -14.908 -4.952 5.275 1.00 77.94 155 ILE A O 1
ATOM 1265 N N . VAL A 1 156 ? -15.063 -4.205 7.390 1.00 65.38 156 VAL A N 1
ATOM 1266 C CA . VAL A 1 156 ? -15.429 -2.829 7.042 1.00 65.38 156 VAL A CA 1
ATOM 1267 C C . VAL A 1 156 ? -14.152 -1.997 6.945 1.00 65.38 156 VAL A C 1
ATOM 1269 O O . VAL A 1 156 ? -13.781 -1.257 7.849 1.00 65.38 156 VAL A O 1
ATOM 1272 N N . LYS A 1 157 ? -13.430 -2.151 5.835 1.00 59.81 157 LYS A N 1
ATOM 1273 C CA . LYS A 1 157 ? -12.326 -1.261 5.463 1.00 59.81 157 LYS A CA 1
ATOM 1274 C C . LYS A 1 157 ? -12.535 -0.837 4.020 1.00 59.81 157 LYS A C 1
ATOM 1276 O O . LYS A 1 157 ? -12.677 -1.686 3.141 1.00 59.81 157 LYS A O 1
ATOM 1281 N N . GLY A 1 158 ? -12.477 0.466 3.753 1.00 56.06 158 GLY A N 1
ATOM 1282 C CA . GLY A 1 158 ? -12.137 0.927 2.413 1.00 56.06 158 GLY A CA 1
ATOM 1283 C C . GLY A 1 158 ? -10.726 0.431 2.122 1.00 56.06 158 GLY A C 1
ATOM 1284 O O . GLY A 1 158 ? -9.761 1.007 2.625 1.00 56.06 158 GLY A O 1
ATOM 1285 N N . ALA A 1 159 ? -10.583 -0.696 1.416 1.00 56.91 159 ALA A N 1
ATOM 1286 C CA . ALA A 1 159 ? -9.262 -1.169 1.019 1.00 56.91 159 ALA A CA 1
ATOM 1287 C C . ALA A 1 159 ? -8.555 -0.015 0.303 1.00 56.91 159 ALA A C 1
ATOM 1289 O O . ALA A 1 159 ? -9.176 0.688 -0.499 1.00 56.91 159 ALA A O 1
ATOM 1290 N N . SER A 1 160 ? -7.282 0.224 0.631 1.00 64.38 160 SER A N 1
ATOM 1291 C CA . SER A 1 160 ? -6.571 1.344 0.019 1.00 64.38 160 SER A CA 1
ATOM 1292 C C . SER A 1 160 ? -6.632 1.184 -1.508 1.00 64.38 160 SER A C 1
ATOM 1294 O O . SER A 1 160 ? -6.401 0.071 -1.994 1.00 64.38 160 SER A O 1
ATOM 1296 N N . PRO A 1 161 ? -6.907 2.260 -2.271 1.00 62.91 161 PRO A N 1
ATOM 1297 C CA . PRO A 1 161 ? -6.941 2.230 -3.734 1.00 62.91 161 PRO A CA 1
ATOM 1298 C C . PRO A 1 161 ? -5.717 1.534 -4.352 1.00 62.91 161 PRO A C 1
ATOM 1300 O O . PRO A 1 161 ? -5.826 0.886 -5.390 1.00 62.91 161 PRO A O 1
ATOM 1303 N N . LEU A 1 162 ? -4.569 1.592 -3.662 1.00 65.81 162 LEU A N 1
ATOM 1304 C CA . LEU A 1 162 ? -3.298 0.964 -4.034 1.00 65.81 162 LEU A CA 1
ATOM 1305 C C . LEU A 1 162 ? -3.306 -0.575 -4.018 1.00 65.81 162 LEU A C 1
ATOM 1307 O O . LEU A 1 162 ? -2.429 -1.188 -4.618 1.00 65.81 162 LEU A O 1
ATOM 1311 N N . HIS A 1 163 ? -4.273 -1.214 -3.356 1.00 69.19 163 HIS A N 1
ATOM 1312 C CA . HIS A 1 163 ? -4.371 -2.677 -3.271 1.00 69.19 163 HIS A CA 1
ATOM 1313 C C . HIS A 1 163 ? -5.130 -3.294 -4.455 1.00 69.19 163 HIS A C 1
ATOM 1315 O O . HIS A 1 163 ? -4.965 -4.488 -4.736 1.00 69.19 163 HIS A O 1
ATOM 1321 N N . TYR A 1 164 ? -5.916 -2.482 -5.165 1.00 71.12 164 TYR A N 1
ATOM 1322 C CA . TYR A 1 164 ? -6.616 -2.865 -6.390 1.00 71.12 164 TYR A CA 1
ATOM 1323 C C . TYR A 1 164 ? -5.668 -2.865 -7.593 1.00 71.12 164 TYR A C 1
ATOM 1325 O O . TYR A 1 164 ? -4.589 -2.273 -7.540 1.00 71.12 164 TYR A O 1
ATOM 1333 N N . GLY A 1 165 ? -6.064 -3.510 -8.695 1.00 71.12 165 GLY A N 1
ATOM 1334 C CA . GLY A 1 165 ? -5.201 -3.672 -9.873 1.00 71.12 165 GLY A CA 1
ATOM 1335 C C . GLY A 1 165 ? -4.718 -2.339 -10.447 1.00 71.12 165 GLY A C 1
ATOM 1336 O O . GLY A 1 165 ? -3.537 -2.182 -10.750 1.00 71.12 165 GLY A O 1
ATOM 1337 N N . ALA A 1 166 ? -5.604 -1.340 -10.485 1.00 73.31 166 ALA A N 1
ATOM 1338 C CA . ALA A 1 166 ? -5.264 0.015 -10.908 1.00 73.31 166 ALA A CA 1
ATOM 1339 C C . ALA A 1 166 ? -4.225 0.680 -9.995 1.00 73.31 166 ALA A C 1
ATOM 1341 O O . ALA A 1 166 ? -3.251 1.253 -10.473 1.00 73.31 166 ALA A O 1
ATOM 1342 N N . GLY A 1 167 ? -4.382 0.558 -8.678 1.00 76.19 167 GLY A N 1
ATOM 1343 C CA . GLY A 1 167 ? -3.429 1.099 -7.718 1.00 76.19 167 GLY A CA 1
ATOM 1344 C C . GLY A 1 167 ? -2.071 0.392 -7.739 1.00 76.19 167 GLY A C 1
ATOM 1345 O O . GLY A 1 167 ? -1.029 1.048 -7.778 1.00 76.19 167 GLY A O 1
ATOM 1346 N N . LYS A 1 168 ? -2.077 -0.945 -7.817 1.00 81.94 168 LYS A N 1
ATOM 1347 C CA . LYS A 1 168 ? -0.865 -1.765 -7.967 1.00 81.94 168 LYS A CA 1
ATOM 1348 C C . LYS A 1 168 ? -0.098 -1.413 -9.233 1.00 81.94 168 LYS A C 1
ATOM 1350 O O . LYS A 1 168 ? 1.129 -1.387 -9.190 1.00 81.94 168 LYS A O 1
ATOM 1355 N N . PHE A 1 169 ? -0.791 -1.109 -10.329 1.00 85.44 169 PHE A N 1
ATOM 1356 C CA . PHE A 1 169 ? -0.164 -0.640 -11.562 1.00 85.44 169 PHE A CA 1
ATOM 1357 C C . PHE A 1 169 ? 0.675 0.624 -11.319 1.00 85.44 169 PHE A C 1
ATOM 1359 O O . PHE A 1 169 ? 1.864 0.626 -11.637 1.00 85.44 169 PHE A O 1
ATOM 1366 N N . PHE A 1 170 ? 0.125 1.650 -10.659 1.00 84.06 170 PHE A N 1
ATOM 1367 C CA . PHE A 1 170 ? 0.882 2.863 -10.320 1.00 84.06 170 PHE A CA 1
ATOM 1368 C C . PHE A 1 170 ? 2.069 2.580 -9.390 1.00 84.06 170 PHE A C 1
ATOM 1370 O O . PHE A 1 170 ? 3.177 3.058 -9.642 1.00 84.06 170 PHE A O 1
ATOM 1377 N N . SER A 1 171 ? 1.878 1.758 -8.353 1.00 85.75 171 SER A N 1
ATOM 1378 C CA . SER A 1 171 ? 2.972 1.370 -7.453 1.00 85.75 171 SER A CA 1
ATOM 1379 C C . SER A 1 171 ? 4.084 0.608 -8.183 1.00 85.75 171 SER A C 1
ATOM 1381 O O . SER A 1 171 ? 5.263 0.820 -7.905 1.00 85.75 171 SER A O 1
ATOM 1383 N N . ARG A 1 172 ? 3.739 -0.244 -9.156 1.00 89.12 172 ARG A N 1
ATOM 1384 C CA . ARG A 1 172 ? 4.713 -0.982 -9.976 1.00 89.12 172 ARG A CA 1
ATOM 1385 C C . ARG A 1 172 ? 5.437 -0.080 -10.971 1.00 89.12 172 ARG A C 1
ATOM 1387 O O . ARG A 1 172 ? 6.631 -0.276 -11.168 1.00 89.12 172 ARG A O 1
ATOM 1394 N N . LEU A 1 173 ? 4.770 0.928 -11.540 1.00 90.00 173 LEU A N 1
ATOM 1395 C CA . LEU A 1 173 ? 5.428 1.956 -12.356 1.00 90.00 173 LEU A CA 1
ATOM 1396 C C . LEU A 1 173 ? 6.463 2.743 -11.544 1.00 90.00 173 LEU A C 1
ATOM 1398 O O . LEU A 1 173 ? 7.587 2.935 -12.005 1.00 90.00 173 LEU A O 1
ATOM 1402 N N . ALA A 1 174 ? 6.110 3.152 -10.323 1.00 88.12 174 ALA A N 1
ATOM 1403 C CA . ALA A 1 174 ? 7.045 3.814 -9.417 1.00 88.12 174 ALA A CA 1
ATOM 1404 C C . ALA A 1 174 ? 8.226 2.897 -9.063 1.00 88.12 174 ALA A C 1
ATOM 1406 O O . ALA A 1 174 ? 9.381 3.314 -9.163 1.00 88.12 174 ALA A O 1
ATOM 1407 N N . ASN A 1 175 ? 7.950 1.627 -8.746 1.00 90.62 175 ASN A N 1
ATOM 1408 C CA . ASN A 1 175 ? 8.981 0.627 -8.469 1.00 90.62 175 ASN A CA 1
ATOM 1409 C C . ASN A 1 175 ? 9.911 0.382 -9.669 1.00 90.62 175 ASN A C 1
ATOM 1411 O O . ASN A 1 175 ? 11.099 0.138 -9.492 1.00 90.62 175 ASN A O 1
ATOM 1415 N N . LEU A 1 176 ? 9.401 0.476 -10.900 1.00 92.00 176 LEU A N 1
ATOM 1416 C CA . LEU A 1 176 ? 10.210 0.346 -12.110 1.00 92.00 176 LEU A CA 1
ATOM 1417 C C . LEU A 1 176 ? 11.313 1.411 -12.164 1.00 92.00 176 LEU A C 1
ATOM 1419 O O . LEU A 1 176 ? 12.457 1.103 -12.492 1.00 92.00 176 LEU A O 1
ATOM 1423 N N . TYR A 1 177 ? 10.975 2.652 -11.808 1.00 91.81 177 TYR A N 1
ATOM 1424 C CA . TYR A 1 177 ? 11.921 3.763 -11.785 1.00 91.81 177 TYR A CA 1
ATOM 1425 C C . TYR A 1 177 ? 12.892 3.668 -10.605 1.00 91.81 177 TYR A C 1
ATOM 1427 O O . TYR A 1 177 ? 14.103 3.757 -10.803 1.00 91.81 177 TYR A O 1
ATOM 1435 N N . THR A 1 178 ? 12.391 3.434 -9.388 1.00 91.12 178 THR A N 1
ATOM 1436 C CA . THR A 1 178 ? 13.238 3.363 -8.183 1.00 91.12 178 THR A CA 1
ATOM 1437 C C . THR A 1 178 ? 14.177 2.157 -8.199 1.00 91.12 178 THR A C 1
ATOM 1439 O O . THR A 1 178 ? 15.317 2.263 -7.752 1.00 91.12 178 THR A O 1
ATOM 1442 N N . ALA A 1 179 ? 13.749 1.034 -8.781 1.00 90.25 179 ALA A N 1
ATOM 1443 C CA . ALA A 1 179 ? 14.573 -0.155 -8.975 1.00 90.25 179 ALA A CA 1
ATOM 1444 C C . ALA A 1 179 ? 15.397 -0.121 -10.277 1.00 90.25 179 ALA A C 1
ATOM 1446 O O . ALA A 1 179 ? 15.874 -1.170 -10.714 1.00 90.25 179 ALA A O 1
ATOM 1447 N N . ASN A 1 180 ? 15.555 1.050 -10.912 1.00 92.06 180 ASN A N 1
ATOM 1448 C CA . ASN A 1 180 ? 16.366 1.251 -12.115 1.00 92.06 180 ASN A CA 1
ATOM 1449 C C . ASN A 1 180 ? 16.068 0.239 -13.237 1.00 92.06 180 ASN A C 1
ATOM 1451 O O . ASN A 1 180 ? 16.990 -0.291 -13.843 1.00 92.06 180 ASN A O 1
ATOM 1455 N N . PHE A 1 181 ? 14.798 -0.066 -13.512 1.00 92.12 181 PHE A N 1
ATOM 1456 C CA . PHE A 1 181 ? 14.392 -1.030 -14.547 1.00 92.12 181 PHE A CA 1
ATOM 1457 C C . PHE A 1 181 ? 14.998 -2.434 -14.353 1.00 92.12 181 PHE A C 1
ATOM 1459 O O . PHE A 1 181 ? 15.294 -3.148 -15.315 1.00 92.12 181 PHE A O 1
ATOM 1466 N N . SER A 1 182 ? 15.194 -2.852 -13.096 1.00 92.50 182 SER A N 1
ATOM 1467 C CA . SER A 1 182 ? 15.672 -4.202 -12.788 1.00 92.50 182 SER A CA 1
ATOM 1468 C C . SER A 1 182 ? 14.775 -5.283 -13.418 1.00 92.50 182 SER A C 1
ATOM 1470 O O . SER A 1 182 ? 13.555 -5.097 -13.509 1.00 92.50 182 SER A O 1
ATOM 1472 N N . PRO A 1 183 ? 15.333 -6.447 -13.802 1.00 90.50 183 PRO A N 1
ATOM 1473 C CA . PRO A 1 183 ? 14.540 -7.550 -14.345 1.00 90.50 183 PRO A CA 1
ATOM 1474 C C . PRO A 1 183 ? 13.391 -7.990 -13.430 1.00 90.50 183 PRO A C 1
ATOM 1476 O O . PRO A 1 183 ? 12.304 -8.309 -13.908 1.00 90.50 183 PRO A O 1
ATOM 1479 N N . ALA A 1 184 ? 13.592 -7.940 -12.109 1.00 90.69 184 ALA A N 1
ATOM 1480 C CA . ALA A 1 184 ? 12.551 -8.242 -11.131 1.00 90.69 184 ALA A CA 1
ATOM 1481 C C . ALA A 1 184 ? 11.389 -7.233 -11.183 1.00 90.69 184 ALA A C 1
ATOM 1483 O O . ALA A 1 184 ? 10.225 -7.638 -11.190 1.00 90.69 184 ALA A O 1
ATOM 1484 N N . ALA A 1 185 ? 11.688 -5.932 -11.272 1.00 90.81 185 ALA A N 1
ATOM 1485 C CA . ALA A 1 185 ? 10.667 -4.893 -11.397 1.00 90.81 185 ALA A CA 1
ATOM 1486 C C . ALA A 1 185 ? 9.935 -4.968 -12.749 1.00 90.81 185 ALA A C 1
ATOM 1488 O O . ALA A 1 185 ? 8.709 -4.870 -12.784 1.00 90.81 185 ALA A O 1
ATOM 1489 N N . MET A 1 186 ? 10.665 -5.226 -13.840 1.00 91.75 186 MET A N 1
ATOM 1490 C CA . MET A 1 186 ? 10.098 -5.457 -15.175 1.00 91.75 186 MET A CA 1
ATOM 1491 C C . MET A 1 186 ? 9.128 -6.641 -15.172 1.00 91.75 186 MET A C 1
ATOM 1493 O O . MET A 1 186 ? 7.993 -6.511 -15.623 1.00 91.75 186 MET A O 1
ATOM 1497 N N . ARG A 1 187 ? 9.539 -7.778 -14.599 1.00 91.88 187 ARG A N 1
ATOM 1498 C CA . ARG A 1 187 ? 8.691 -8.969 -14.465 1.00 91.88 187 ARG A CA 1
ATOM 1499 C C . ARG A 1 187 ? 7.453 -8.686 -13.618 1.00 91.88 187 ARG A C 1
ATOM 1501 O O . ARG A 1 187 ? 6.359 -9.101 -13.987 1.00 91.88 187 ARG A O 1
ATOM 1508 N N . SER A 1 188 ? 7.626 -7.983 -12.498 1.00 90.19 188 SER A N 1
ATOM 1509 C CA . SER A 1 188 ? 6.524 -7.614 -11.610 1.00 90.19 188 SER A CA 1
ATOM 1510 C C . SER A 1 188 ? 5.490 -6.754 -12.331 1.00 90.19 188 SER A C 1
ATOM 1512 O O . SER A 1 188 ? 4.304 -7.028 -12.203 1.00 90.19 188 SER A O 1
ATOM 1514 N N . LEU A 1 189 ? 5.902 -5.755 -13.115 1.00 91.06 189 LEU A N 1
ATOM 1515 C CA . LEU A 1 189 ? 4.968 -4.931 -13.881 1.00 91.06 189 LEU A CA 1
ATOM 1516 C C . LEU A 1 189 ? 4.309 -5.733 -15.011 1.00 91.06 189 LEU A C 1
ATOM 1518 O O . LEU A 1 189 ? 3.091 -5.843 -15.035 1.00 91.06 189 LEU A O 1
ATOM 1522 N N . LEU A 1 190 ? 5.101 -6.297 -15.924 1.00 90.06 190 LEU A N 1
ATOM 1523 C CA . LEU A 1 190 ? 4.616 -6.806 -17.213 1.00 90.06 190 LEU A CA 1
ATOM 1524 C C . LEU A 1 190 ? 3.839 -8.126 -17.126 1.00 90.06 190 LEU A C 1
ATOM 1526 O O . LEU A 1 190 ? 3.081 -8.446 -18.033 1.00 90.06 190 LEU A O 1
ATOM 1530 N N . LEU A 1 191 ? 4.007 -8.897 -16.048 1.00 88.62 191 LEU A N 1
ATOM 1531 C CA . LEU A 1 191 ? 3.255 -10.138 -15.836 1.00 88.62 191 LEU A CA 1
ATOM 1532 C C . LEU A 1 191 ? 2.038 -9.956 -14.919 1.00 88.62 191 LEU A C 1
ATOM 1534 O O . LEU A 1 191 ? 1.519 -10.950 -14.417 1.00 88.62 191 LEU A O 1
ATOM 1538 N N . ASP A 1 192 ? 1.579 -8.724 -14.665 1.00 84.94 192 ASP A N 1
ATOM 1539 C CA . ASP A 1 192 ? 0.353 -8.509 -13.888 1.00 84.94 192 ASP A CA 1
ATOM 1540 C C . ASP A 1 192 ? -0.886 -8.988 -14.668 1.00 84.94 192 ASP A C 1
ATOM 1542 O O . ASP A 1 192 ? -1.209 -8.383 -15.695 1.00 84.94 192 ASP A O 1
ATOM 1546 N N . PRO A 1 193 ? -1.617 -10.020 -14.197 1.00 79.50 193 PRO A N 1
ATOM 1547 C CA . PRO A 1 193 ? -2.830 -10.487 -14.865 1.00 79.50 193 PRO A CA 1
ATOM 1548 C C . PRO A 1 193 ? -4.012 -9.516 -14.719 1.00 79.50 193 PRO A C 1
ATOM 1550 O O . PRO A 1 193 ? -5.009 -9.658 -15.422 1.00 79.50 193 PRO A O 1
ATOM 1553 N N . GLN A 1 194 ? -3.940 -8.541 -13.803 1.00 74.88 194 GLN A N 1
ATOM 1554 C CA . GLN A 1 194 ? -5.021 -7.573 -13.577 1.00 74.88 194 GLN A CA 1
ATOM 1555 C C . GLN A 1 194 ? -5.006 -6.417 -14.591 1.00 74.88 194 GLN A C 1
ATOM 1557 O O . GLN A 1 194 ? -5.966 -5.646 -14.671 1.00 74.88 194 GLN A O 1
ATOM 1562 N N . VAL A 1 195 ? -3.935 -6.297 -15.377 1.00 79.25 195 VAL A N 1
ATOM 1563 C CA . VAL A 1 195 ? -3.727 -5.209 -16.332 1.00 79.25 195 VAL A CA 1
ATOM 1564 C C . VAL A 1 195 ? -4.043 -5.688 -17.750 1.00 79.25 195 VAL A C 1
ATOM 1566 O O . VAL A 1 195 ? -3.580 -6.740 -18.187 1.00 79.25 195 VAL A O 1
ATOM 1569 N N . GLY A 1 196 ? -4.849 -4.917 -18.484 1.00 80.31 196 GLY A N 1
ATOM 1570 C CA . GLY A 1 196 ? -5.209 -5.232 -19.864 1.00 80.31 196 GLY A CA 1
ATOM 1571 C C . GLY A 1 196 ? -4.121 -4.773 -20.831 1.00 80.31 196 GLY A C 1
ATOM 1572 O O . GLY A 1 196 ? -4.196 -3.671 -21.362 1.00 80.31 196 GLY A O 1
ATOM 1573 N N . TRP A 1 197 ? -3.095 -5.587 -21.061 1.00 86.44 197 TRP A N 1
ATOM 1574 C CA . TRP A 1 197 ? -1.960 -5.218 -21.917 1.00 86.44 197 TRP A CA 1
ATOM 1575 C C . TRP A 1 197 ? -2.307 -5.207 -23.414 1.00 86.44 197 TRP A C 1
ATOM 1577 O O . TRP A 1 197 ? -2.860 -6.183 -23.918 1.00 86.44 197 TRP A O 1
ATOM 1587 N N . LYS A 1 198 ? -1.911 -4.157 -24.160 1.00 86.12 198 LYS A N 1
ATOM 1588 C CA . LYS A 1 198 ? -2.072 -4.114 -25.635 1.00 86.12 198 LYS A CA 1
ATOM 1589 C C . LYS A 1 198 ? -1.299 -5.236 -26.332 1.00 86.12 198 LYS A C 1
ATOM 1591 O O . LYS A 1 198 ? -1.841 -5.915 -27.194 1.00 86.12 198 LYS A O 1
ATOM 1596 N N . ASN A 1 199 ? -0.038 -5.429 -25.941 1.00 85.12 199 ASN A N 1
ATOM 1597 C CA . ASN A 1 199 ? 0.902 -6.334 -26.609 1.00 85.12 199 ASN A CA 1
ATOM 1598 C C . ASN A 1 199 ? 1.508 -7.339 -25.620 1.00 85.12 199 ASN A C 1
ATOM 1600 O O . ASN A 1 199 ? 2.724 -7.378 -25.437 1.00 85.12 199 ASN A O 1
ATOM 1604 N N . TYR A 1 200 ? 0.667 -8.153 -24.976 1.00 85.94 200 TYR A N 1
ATOM 1605 C CA . TYR A 1 200 ? 1.128 -9.158 -24.008 1.00 85.94 200 TYR A CA 1
ATOM 1606 C C . TYR A 1 200 ? 2.197 -10.127 -24.566 1.00 85.94 200 TYR A C 1
ATOM 1608 O O . TYR A 1 200 ? 3.225 -10.300 -23.912 1.00 85.94 200 TYR A O 1
ATOM 1616 N N . PRO A 1 201 ? 2.072 -10.680 -25.796 1.00 88.12 201 PRO A N 1
ATOM 1617 C CA . PRO A 1 201 ? 3.100 -11.576 -26.341 1.00 88.12 201 PRO A CA 1
ATOM 1618 C C . PRO A 1 201 ? 4.473 -10.905 -26.489 1.00 88.12 201 PRO A C 1
ATOM 1620 O O . PRO A 1 201 ? 5.505 -11.513 -26.209 1.00 88.12 201 PRO A O 1
ATOM 1623 N N . LEU A 1 202 ? 4.489 -9.628 -26.880 1.00 88.44 202 LEU A N 1
ATOM 1624 C CA . LEU A 1 202 ? 5.718 -8.851 -27.039 1.00 88.44 202 LEU A CA 1
ATOM 1625 C C . LEU A 1 202 ? 6.409 -8.615 -25.687 1.00 88.44 202 LEU A C 1
ATOM 1627 O O . LEU A 1 202 ? 7.632 -8.674 -25.593 1.00 88.44 202 LEU A O 1
ATOM 1631 N N . GLN A 1 203 ? 5.627 -8.390 -24.629 1.00 90.00 203 GLN A N 1
ATOM 1632 C CA . GLN A 1 203 ? 6.131 -8.228 -23.263 1.00 90.00 203 GLN A CA 1
ATOM 1633 C C . GLN A 1 203 ? 6.738 -9.526 -22.723 1.00 90.00 203 GLN A C 1
ATOM 1635 O O . GLN A 1 203 ? 7.821 -9.493 -22.139 1.00 90.00 203 GLN A O 1
ATOM 1640 N N . CYS A 1 204 ? 6.078 -10.667 -22.949 1.00 89.62 204 CYS A N 1
ATOM 1641 C CA . CYS A 1 204 ? 6.631 -11.981 -22.617 1.00 89.62 204 CYS A CA 1
ATOM 1642 C C . CYS A 1 204 ? 7.945 -12.223 -23.363 1.00 89.62 204 CYS A C 1
ATOM 1644 O O . CYS A 1 204 ? 8.944 -12.547 -22.727 1.00 89.62 204 CYS A O 1
ATOM 1646 N N . THR A 1 205 ? 7.971 -11.938 -24.669 1.00 91.69 205 THR A N 1
ATOM 1647 C CA . THR A 1 205 ? 9.180 -12.065 -25.494 1.00 91.69 205 THR A CA 1
ATOM 1648 C C . THR A 1 205 ? 10.317 -11.200 -24.942 1.00 91.69 205 THR A C 1
ATOM 1650 O O . THR A 1 205 ? 11.443 -11.669 -24.821 1.00 91.69 205 THR A O 1
ATOM 1653 N N . LEU A 1 206 ? 10.048 -9.952 -24.537 1.00 91.94 206 LEU A N 1
ATOM 1654 C CA . LEU A 1 206 ? 11.063 -9.090 -23.920 1.00 91.94 206 LEU A CA 1
ATOM 1655 C C . LEU A 1 206 ? 11.653 -9.717 -22.647 1.00 91.94 206 LEU A C 1
ATOM 1657 O O . LEU A 1 206 ? 12.866 -9.679 -22.450 1.00 91.94 206 LEU A O 1
ATOM 1661 N N . LEU A 1 207 ? 10.809 -10.277 -21.778 1.00 92.38 207 LEU A N 1
ATOM 1662 C CA . LEU A 1 207 ? 11.259 -10.909 -20.537 1.00 92.38 207 LEU A CA 1
ATOM 1663 C C . LEU A 1 207 ? 12.047 -12.196 -20.801 1.00 92.38 207 LEU A C 1
ATOM 1665 O O . LEU A 1 207 ? 13.068 -12.415 -20.151 1.00 92.38 207 LEU A O 1
ATOM 1669 N N . GLU A 1 208 ? 11.615 -13.005 -21.768 1.00 91.81 208 GLU A N 1
ATOM 1670 C CA . GLU A 1 208 ? 12.335 -14.196 -22.230 1.00 91.81 208 GLU A CA 1
ATOM 1671 C C . GLU A 1 208 ? 13.722 -13.820 -22.760 1.00 91.81 208 GLU A C 1
ATOM 1673 O O . GLU A 1 208 ? 14.722 -14.361 -22.291 1.00 91.81 208 GLU A O 1
ATOM 1678 N N . ARG A 1 209 ? 13.814 -12.798 -23.622 1.00 89.38 209 ARG A N 1
ATOM 1679 C CA . ARG A 1 209 ? 15.098 -12.247 -24.091 1.00 89.38 209 ARG A CA 1
ATOM 1680 C C . ARG A 1 209 ? 15.955 -11.697 -22.957 1.00 89.38 209 ARG A C 1
ATOM 1682 O O . ARG A 1 209 ? 17.172 -11.852 -22.977 1.00 89.38 209 ARG A O 1
ATOM 1689 N N . GLY A 1 210 ? 15.343 -11.098 -21.939 1.00 88.62 210 GLY A N 1
ATOM 1690 C CA . GLY A 1 210 ? 16.047 -10.667 -20.731 1.00 88.62 210 GLY A CA 1
ATOM 1691 C C . GLY A 1 210 ? 16.757 -11.815 -20.011 1.00 88.62 210 GLY A C 1
ATOM 1692 O O . GLY A 1 210 ? 17.874 -11.636 -19.525 1.00 88.62 210 GLY A O 1
ATOM 1693 N N . ILE A 1 211 ? 16.133 -12.995 -19.984 1.00 89.88 211 ILE A N 1
ATOM 1694 C CA . ILE A 1 211 ? 16.714 -14.217 -19.417 1.00 89.88 211 ILE A CA 1
ATOM 1695 C C . ILE A 1 211 ? 17.789 -14.775 -20.358 1.00 89.88 211 ILE A C 1
ATOM 1697 O O . ILE A 1 211 ? 18.910 -15.008 -19.916 1.00 89.88 211 ILE A O 1
ATOM 1701 N N . GLU A 1 212 ? 17.489 -14.931 -21.650 1.00 90.88 212 GLU A N 1
ATOM 1702 C CA . GLU A 1 212 ? 18.429 -15.466 -22.650 1.00 90.88 212 GLU A CA 1
ATOM 1703 C C . GLU A 1 212 ? 19.724 -14.647 -22.739 1.00 90.88 212 GLU A C 1
ATOM 1705 O O . GLU A 1 212 ? 20.821 -15.200 -22.813 1.00 90.88 212 GLU A O 1
ATOM 1710 N N . TYR A 1 213 ? 19.615 -13.319 -22.683 1.00 89.56 213 TYR A N 1
ATOM 1711 C CA . TYR A 1 213 ? 20.754 -12.405 -22.781 1.00 89.56 213 TYR A CA 1
ATOM 1712 C C . TYR A 1 213 ? 21.443 -12.132 -21.441 1.00 89.56 213 TYR A C 1
ATOM 1714 O O . TYR A 1 213 ? 22.406 -11.353 -21.402 1.00 89.56 213 TYR A O 1
ATOM 1722 N N . ASN A 1 214 ? 20.991 -12.788 -20.363 1.00 88.94 214 ASN A N 1
ATOM 1723 C CA . ASN A 1 214 ? 21.474 -12.612 -18.995 1.00 88.94 214 ASN A CA 1
ATOM 1724 C C . ASN A 1 214 ? 21.519 -11.133 -18.584 1.00 88.94 214 ASN A C 1
ATOM 1726 O O . ASN A 1 214 ? 22.553 -10.621 -18.150 1.00 88.94 214 ASN A O 1
ATOM 1730 N N . VAL A 1 215 ? 20.402 -10.422 -18.755 1.00 89.19 215 VAL A N 1
ATOM 1731 C CA . VAL A 1 215 ? 20.270 -9.046 -18.269 1.00 89.19 215 VAL A CA 1
ATOM 1732 C C . VAL A 1 215 ? 20.201 -9.077 -16.746 1.00 89.19 215 VAL A C 1
ATOM 1734 O O . VAL A 1 215 ? 19.277 -9.650 -16.172 1.00 89.19 215 VAL A O 1
ATOM 1737 N N . THR A 1 216 ? 21.170 -8.451 -16.077 1.00 85.50 216 THR A N 1
ATOM 1738 C CA . THR A 1 216 ? 21.261 -8.481 -14.607 1.00 85.50 216 THR A CA 1
ATOM 1739 C C . THR A 1 216 ? 20.769 -7.192 -13.964 1.00 85.50 216 THR A C 1
ATOM 1741 O O . THR A 1 216 ? 20.215 -7.214 -12.864 1.00 85.50 216 THR A O 1
ATOM 1744 N N . ARG A 1 217 ? 20.917 -6.060 -14.658 1.00 88.12 217 ARG A N 1
ATOM 1745 C CA . ARG A 1 217 ? 20.536 -4.736 -14.155 1.00 88.12 217 ARG A CA 1
ATOM 1746 C C . ARG A 1 217 ? 20.047 -3.829 -15.278 1.00 88.12 217 ARG A C 1
ATOM 1748 O O . ARG A 1 217 ? 20.601 -3.824 -16.369 1.00 88.12 217 ARG A O 1
ATOM 1755 N N . GLY A 1 218 ? 19.039 -3.018 -14.983 1.00 89.19 218 GLY A N 1
ATOM 1756 C CA . GLY A 1 218 ? 18.705 -1.863 -15.810 1.00 89.19 218 GLY A CA 1
ATOM 1757 C C . GLY A 1 218 ? 19.419 -0.603 -15.313 1.00 89.19 218 GLY A C 1
ATOM 1758 O O . GLY A 1 218 ? 20.142 -0.621 -14.310 1.00 89.19 218 GLY A O 1
ATOM 1759 N N . ALA A 1 219 ? 19.196 0.511 -16.006 1.00 88.94 219 ALA A N 1
ATOM 1760 C CA . ALA A 1 219 ? 19.608 1.831 -15.542 1.00 88.94 219 ALA A CA 1
ATOM 1761 C C . ALA A 1 219 ? 18.682 2.921 -16.085 1.00 88.94 219 ALA A C 1
ATOM 1763 O O . ALA A 1 219 ? 18.153 2.795 -17.184 1.00 88.94 219 ALA A O 1
ATOM 1764 N N . ILE A 1 220 ? 18.552 4.045 -15.374 1.00 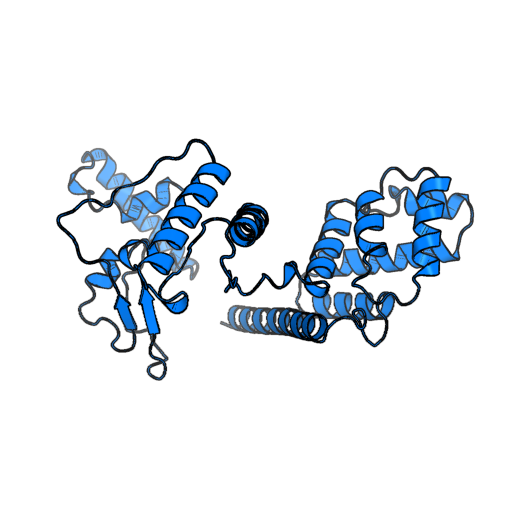87.44 220 ILE A N 1
ATOM 1765 C CA . ILE A 1 220 ? 17.827 5.221 -15.892 1.00 87.44 220 ILE A CA 1
ATOM 1766 C C . ILE A 1 220 ? 18.564 5.826 -17.099 1.00 87.44 220 ILE A C 1
ATOM 1768 O O . ILE A 1 220 ? 17.938 6.188 -18.090 1.00 87.44 220 ILE A O 1
ATOM 1772 N N . SER A 1 221 ? 19.898 5.880 -17.060 1.00 88.12 221 SER A N 1
ATOM 1773 C CA . SER A 1 221 ? 20.712 6.341 -18.191 1.00 88.12 221 SER A CA 1
ATOM 1774 C C . SER A 1 221 ? 20.845 5.256 -19.252 1.00 88.12 221 SER A C 1
ATOM 1776 O O . SER A 1 221 ? 21.245 4.134 -18.951 1.00 88.12 221 SER A O 1
ATOM 1778 N N . ASP A 1 222 ? 20.583 5.599 -20.513 1.00 87.50 222 ASP A N 1
ATOM 1779 C CA . ASP A 1 222 ? 20.689 4.661 -21.639 1.00 87.50 222 ASP A CA 1
ATOM 1780 C C . ASP A 1 222 ? 22.103 4.116 -21.855 1.00 87.50 222 ASP A C 1
ATOM 1782 O O . ASP A 1 222 ? 22.274 3.036 -22.415 1.00 87.50 222 ASP A O 1
ATOM 1786 N N . ARG A 1 223 ? 23.133 4.844 -21.408 1.00 83.88 223 ARG A N 1
ATOM 1787 C CA . ARG A 1 223 ? 24.536 4.436 -21.588 1.00 83.88 223 ARG A CA 1
ATOM 1788 C C . ARG A 1 223 ? 24.928 3.249 -20.715 1.00 83.88 223 ARG A C 1
ATOM 1790 O O . ARG A 1 223 ? 25.842 2.516 -21.073 1.00 83.88 223 ARG A O 1
ATOM 1797 N N . THR A 1 224 ? 24.277 3.103 -19.567 1.00 87.00 224 THR A N 1
ATOM 1798 C CA . THR A 1 224 ? 24.597 2.093 -18.549 1.00 87.00 224 THR A CA 1
ATOM 1799 C C . THR A 1 224 ? 23.514 1.023 -18.437 1.00 87.00 224 THR A C 1
ATOM 1801 O O . THR A 1 224 ? 23.562 0.206 -17.526 1.00 87.00 224 THR A O 1
ATOM 1804 N N . ASP A 1 225 ? 22.516 1.054 -19.320 1.00 90.56 225 ASP A N 1
ATOM 1805 C CA . ASP A 1 225 ? 21.367 0.156 -19.283 1.00 90.56 225 ASP A CA 1
ATOM 1806 C C . ASP A 1 225 ? 21.665 -1.141 -20.046 1.00 90.56 225 ASP A C 1
ATOM 1808 O O . ASP A 1 225 ? 21.836 -1.130 -21.272 1.00 90.56 225 ASP A O 1
ATOM 1812 N N . GLU A 1 226 ? 21.728 -2.268 -19.329 1.00 89.75 226 GLU A N 1
ATOM 1813 C CA . GLU A 1 226 ? 22.041 -3.557 -19.951 1.00 89.75 226 GLU A CA 1
ATOM 1814 C C . GLU A 1 226 ? 20.930 -4.034 -20.883 1.00 89.75 226 GLU A C 1
ATOM 1816 O O . GLU A 1 226 ? 21.247 -4.687 -21.875 1.00 89.75 226 GLU A O 1
ATOM 1821 N N . TRP A 1 227 ? 19.665 -3.658 -20.649 1.00 91.38 227 TRP A N 1
ATOM 1822 C CA . TRP A 1 227 ? 18.574 -3.978 -21.574 1.00 91.38 227 TRP A CA 1
ATOM 1823 C C . TRP A 1 227 ? 18.847 -3.395 -22.961 1.00 91.38 227 TRP A C 1
ATOM 1825 O O . TRP A 1 227 ? 18.813 -4.106 -23.963 1.00 91.38 227 TRP A O 1
ATOM 1835 N N . ILE A 1 228 ? 19.193 -2.106 -23.023 1.00 92.00 228 ILE A N 1
ATOM 1836 C CA . ILE A 1 228 ? 19.479 -1.403 -24.283 1.00 92.00 228 ILE A CA 1
ATOM 1837 C C . ILE A 1 228 ? 20.724 -1.977 -24.945 1.00 92.00 228 ILE A C 1
ATOM 1839 O O . ILE A 1 228 ? 20.738 -2.192 -26.158 1.00 92.00 228 ILE A O 1
ATOM 1843 N N . TRP A 1 229 ? 21.778 -2.211 -24.162 1.00 90.31 229 TRP A N 1
ATOM 1844 C CA . TRP A 1 229 ? 23.034 -2.731 -24.687 1.00 90.31 229 TRP A CA 1
ATOM 1845 C C . TRP A 1 229 ? 22.871 -4.132 -25.287 1.00 90.31 229 TRP A C 1
ATOM 1847 O O . TRP A 1 229 ? 23.282 -4.349 -26.428 1.00 90.31 229 TRP A O 1
ATOM 1857 N N . LYS A 1 230 ? 22.232 -5.055 -24.558 1.00 90.75 230 LYS A N 1
ATOM 1858 C CA . LYS A 1 230 ? 22.037 -6.448 -24.981 1.00 90.75 230 LYS A CA 1
ATOM 1859 C C . LYS A 1 230 ? 21.092 -6.565 -26.174 1.00 90.75 230 LYS A C 1
ATOM 1861 O O . LYS A 1 230 ? 21.463 -7.174 -27.170 1.00 90.75 230 LYS A O 1
ATOM 1866 N N . LEU A 1 231 ? 19.938 -5.893 -26.142 1.00 91.38 231 LEU A N 1
ATOM 1867 C CA . LEU A 1 231 ? 18.997 -5.897 -27.272 1.00 91.38 231 LEU A CA 1
ATOM 1868 C C . LEU A 1 231 ? 19.617 -5.286 -28.538 1.00 91.38 231 LEU A C 1
ATOM 1870 O O . LEU A 1 231 ? 19.358 -5.732 -29.655 1.00 91.38 231 LEU A O 1
ATOM 1874 N N . ARG A 1 232 ? 20.485 -4.275 -28.385 1.00 91.38 232 ARG A N 1
ATOM 1875 C CA . ARG A 1 232 ? 21.228 -3.699 -29.512 1.00 91.38 232 ARG A CA 1
ATOM 1876 C C . ARG A 1 232 ? 22.281 -4.660 -30.065 1.00 91.38 232 ARG A C 1
ATOM 1878 O O . ARG A 1 232 ? 22.454 -4.698 -31.284 1.00 91.38 232 ARG A O 1
ATOM 1885 N N . LEU A 1 233 ? 22.994 -5.379 -29.197 1.00 90.44 233 LEU A N 1
ATOM 1886 C CA . LEU A 1 233 ? 24.022 -6.349 -29.584 1.00 90.44 233 LEU A CA 1
ATOM 1887 C C . LEU A 1 233 ? 23.422 -7.470 -30.442 1.00 90.44 233 LEU A C 1
ATOM 1889 O O . LEU A 1 233 ? 23.949 -7.768 -31.513 1.00 90.44 233 LEU A O 1
ATOM 1893 N N . GLU A 1 234 ? 22.275 -7.990 -30.013 1.00 89.44 234 GLU A N 1
ATOM 1894 C CA . GLU A 1 234 ? 21.559 -9.106 -30.647 1.00 89.44 234 GLU A CA 1
ATOM 1895 C C . GLU A 1 234 ? 20.674 -8.669 -31.830 1.00 89.44 234 GLU A C 1
ATOM 1897 O O . GLU A 1 234 ? 20.089 -9.489 -32.527 1.00 89.44 234 GLU A O 1
ATOM 1902 N N . ARG A 1 235 ? 20.646 -7.362 -32.132 1.00 88.75 235 ARG A N 1
ATOM 1903 C CA . ARG A 1 235 ? 19.913 -6.743 -33.254 1.00 88.75 235 ARG A CA 1
ATOM 1904 C C . ARG A 1 235 ? 18.384 -6.880 -33.180 1.00 88.75 235 ARG A C 1
ATOM 1906 O O . ARG A 1 235 ? 17.718 -6.682 -34.200 1.00 88.75 235 ARG A O 1
ATOM 1913 N N . ASP A 1 236 ? 17.826 -7.059 -31.986 1.00 89.62 236 ASP A N 1
ATOM 1914 C CA . ASP A 1 236 ? 16.381 -7.071 -31.721 1.00 89.62 236 ASP A CA 1
ATOM 1915 C C . ASP A 1 236 ? 15.792 -5.652 -31.740 1.00 89.62 236 ASP A C 1
ATOM 1917 O O . ASP A 1 236 ? 15.470 -5.046 -30.714 1.00 89.62 236 ASP A O 1
ATOM 1921 N N . ARG A 1 237 ? 15.674 -5.079 -32.942 1.00 90.00 237 ARG A N 1
ATOM 1922 C CA . ARG A 1 237 ? 15.263 -3.676 -33.132 1.00 90.00 237 ARG A CA 1
ATOM 1923 C C . ARG A 1 237 ? 13.858 -3.383 -32.608 1.00 90.00 237 ARG A C 1
ATOM 1925 O O . ARG A 1 237 ? 13.646 -2.317 -32.043 1.00 90.00 237 ARG A O 1
ATOM 1932 N N . GLU A 1 238 ? 12.921 -4.309 -32.782 1.00 91.56 238 GLU A N 1
ATOM 1933 C CA . GLU A 1 238 ? 11.532 -4.129 -32.346 1.00 91.56 238 GLU A CA 1
ATOM 1934 C C . GLU A 1 238 ? 11.425 -4.051 -30.815 1.00 91.56 238 GLU A C 1
ATOM 1936 O O . GLU A 1 238 ? 10.891 -3.080 -30.278 1.00 91.56 238 GLU A O 1
ATOM 1941 N N . LEU A 1 239 ? 12.019 -5.017 -30.106 1.00 90.62 239 LEU A N 1
ATOM 1942 C CA . LEU A 1 239 ? 12.040 -5.049 -28.640 1.00 90.62 239 LEU A CA 1
ATOM 1943 C C . LEU A 1 239 ? 12.820 -3.872 -28.052 1.00 90.62 239 LEU A C 1
ATOM 1945 O O . LEU A 1 239 ? 12.412 -3.306 -27.038 1.00 90.62 239 LEU A O 1
ATOM 1949 N N . LEU A 1 240 ? 13.914 -3.468 -28.705 1.00 92.56 240 LEU A N 1
ATOM 1950 C CA . LEU A 1 240 ? 14.701 -2.308 -28.299 1.00 92.56 240 LEU A CA 1
ATOM 1951 C C . LEU A 1 240 ? 13.880 -1.014 -28.351 1.00 92.56 240 LEU A C 1
ATOM 1953 O O . LEU A 1 240 ? 13.899 -0.234 -27.397 1.00 92.56 240 LEU A O 1
ATOM 1957 N N . GLU A 1 241 ? 13.170 -0.767 -29.452 1.00 92.25 241 GLU A N 1
ATOM 1958 C CA . GLU A 1 241 ? 12.350 0.439 -29.595 1.00 92.25 241 GLU A CA 1
ATOM 1959 C C . GLU A 1 241 ? 11.130 0.413 -28.670 1.00 92.25 241 GLU A C 1
ATOM 1961 O O . GLU A 1 241 ? 10.762 1.445 -28.093 1.00 92.25 241 GLU A O 1
ATOM 1966 N N . TRP A 1 242 ? 10.557 -0.769 -28.439 1.00 93.38 242 TRP A N 1
ATOM 1967 C CA . TRP A 1 242 ? 9.492 -0.942 -27.459 1.00 93.38 242 TRP A CA 1
ATOM 1968 C C . TRP A 1 242 ? 9.975 -0.627 -26.034 1.00 93.38 242 TRP A C 1
ATOM 1970 O O . TRP A 1 242 ? 9.382 0.214 -25.353 1.00 93.38 242 TRP A O 1
ATOM 1980 N N . TYR A 1 243 ? 11.099 -1.212 -25.605 1.00 92.81 243 TYR A N 1
ATOM 1981 C CA . TYR A 1 243 ? 11.679 -0.982 -24.278 1.00 92.81 243 TYR A CA 1
ATOM 1982 C C . TYR A 1 243 ? 12.052 0.489 -24.060 1.00 92.81 243 TYR A C 1
ATOM 1984 O O . TYR A 1 243 ? 11.711 1.070 -23.028 1.00 92.81 243 TYR A O 1
ATOM 1992 N N . LYS A 1 244 ? 12.682 1.144 -25.045 1.00 92.56 244 LYS A N 1
ATOM 1993 C CA . LYS A 1 244 ? 12.978 2.585 -24.968 1.00 92.56 244 LYS A CA 1
ATOM 1994 C C . LYS A 1 244 ? 11.717 3.432 -24.828 1.00 92.56 244 LYS A C 1
ATOM 1996 O O . LYS A 1 244 ? 11.758 4.487 -24.199 1.00 92.56 244 LYS A O 1
ATOM 2001 N N . SER A 1 245 ? 10.613 3.027 -25.448 1.00 92.31 245 SER A N 1
ATOM 2002 C CA . SER A 1 245 ? 9.342 3.753 -25.367 1.00 92.31 245 SER A CA 1
ATOM 2003 C C . SER A 1 245 ? 8.703 3.605 -23.985 1.00 92.31 245 SER A C 1
ATOM 2005 O O . SER A 1 245 ? 8.351 4.622 -23.386 1.00 92.31 245 SER A O 1
ATOM 2007 N N . LEU A 1 246 ? 8.693 2.389 -23.419 1.00 92.56 246 LEU A N 1
ATOM 2008 C CA . LEU A 1 246 ? 8.322 2.153 -22.018 1.00 92.56 246 LEU A CA 1
ATOM 2009 C C . LEU A 1 246 ? 9.175 3.014 -21.075 1.00 92.56 246 LEU A C 1
ATOM 2011 O O . LEU A 1 246 ? 8.647 3.766 -20.258 1.00 92.56 246 LEU A O 1
ATOM 2015 N N . LYS A 1 247 ? 10.501 2.930 -21.218 1.00 92.75 247 LYS A N 1
ATOM 2016 C CA . LYS A 1 247 ? 11.459 3.630 -20.363 1.00 92.75 247 LYS A CA 1
ATOM 2017 C C . LYS A 1 247 ? 11.271 5.140 -20.403 1.00 92.75 247 LYS A C 1
ATOM 2019 O O . LYS A 1 247 ? 11.161 5.761 -19.350 1.00 92.75 247 LYS A O 1
ATOM 2024 N N . ARG A 1 248 ? 11.184 5.730 -21.599 1.00 92.12 248 ARG A N 1
ATOM 2025 C CA . ARG A 1 248 ? 10.935 7.170 -21.761 1.00 92.12 248 ARG A CA 1
ATOM 2026 C C . ARG A 1 248 ? 9.626 7.597 -21.108 1.00 92.12 248 ARG A C 1
ATOM 2028 O O . ARG A 1 248 ? 9.618 8.616 -20.429 1.00 92.12 248 ARG A O 1
ATOM 2035 N N . GLY A 1 249 ? 8.555 6.821 -21.272 1.00 90.62 249 GLY A N 1
ATOM 2036 C CA . GLY A 1 249 ? 7.264 7.128 -20.657 1.00 90.62 249 GLY A CA 1
ATOM 2037 C C . GLY A 1 249 ? 7.314 7.092 -19.127 1.00 90.62 249 GLY A C 1
ATOM 2038 O O . GLY A 1 249 ? 6.847 8.023 -18.477 1.00 90.62 249 GLY A O 1
ATOM 2039 N N . VAL A 1 250 ? 7.950 6.073 -18.541 1.00 91.38 250 VAL A N 1
ATOM 2040 C CA . VAL A 1 250 ? 8.092 5.958 -17.078 1.00 91.38 250 VAL A CA 1
ATOM 2041 C C . VAL A 1 250 ? 9.007 7.040 -16.505 1.00 91.38 250 VAL A C 1
ATOM 2043 O O . VAL A 1 250 ? 8.673 7.646 -15.491 1.00 91.38 250 VAL A O 1
ATOM 2046 N N . VAL A 1 251 ? 10.138 7.328 -17.153 1.00 91.94 251 VAL A N 1
ATOM 2047 C CA . VAL A 1 251 ? 11.042 8.405 -16.719 1.00 91.94 251 VAL A CA 1
ATOM 2048 C C . VAL A 1 251 ? 10.346 9.764 -16.812 1.00 91.94 251 VAL A C 1
ATOM 2050 O O . VAL A 1 251 ? 10.422 10.539 -15.864 1.00 91.94 251 VAL A O 1
ATOM 2053 N N . ALA A 1 252 ? 9.616 10.036 -17.900 1.00 89.44 252 ALA A N 1
ATOM 2054 C CA . ALA A 1 252 ? 8.850 11.273 -18.054 1.00 89.44 252 ALA A CA 1
ATOM 2055 C C . ALA A 1 252 ? 7.762 11.421 -16.982 1.00 89.44 252 ALA A C 1
ATOM 2057 O O . ALA A 1 252 ? 7.563 12.518 -16.468 1.00 89.44 252 ALA A O 1
ATOM 2058 N N . LEU A 1 253 ? 7.095 10.323 -16.613 1.00 88.88 253 LEU A N 1
ATOM 2059 C CA . LEU A 1 253 ? 6.098 10.316 -15.545 1.00 88.88 253 LEU A CA 1
ATOM 2060 C C . LEU A 1 253 ? 6.727 10.643 -14.183 1.00 88.88 253 LEU A C 1
ATOM 2062 O O . LEU A 1 253 ? 6.197 11.464 -13.445 1.00 88.88 253 LEU A O 1
ATOM 2066 N N . MET A 1 254 ? 7.869 10.034 -13.858 1.00 88.88 254 MET A N 1
ATOM 2067 C CA . MET A 1 254 ? 8.514 10.186 -12.545 1.00 88.88 254 MET A CA 1
ATOM 2068 C C . MET A 1 254 ? 9.300 11.493 -12.391 1.00 88.88 254 MET A C 1
ATOM 2070 O O . MET A 1 254 ? 9.537 11.936 -11.271 1.00 88.88 254 MET A O 1
ATOM 2074 N N . GLN A 1 255 ? 9.714 12.110 -13.500 1.00 89.31 255 GLN A N 1
ATOM 2075 C CA . GLN A 1 255 ? 10.440 13.387 -13.518 1.00 89.31 255 GLN A CA 1
ATOM 2076 C C . GLN A 1 255 ? 9.541 14.590 -13.836 1.00 89.31 255 GLN A C 1
ATOM 2078 O O . GLN A 1 255 ? 10.042 15.705 -13.993 1.00 89.31 255 GLN A O 1
ATOM 2083 N N . ALA A 1 256 ? 8.225 14.393 -13.945 1.00 87.44 256 ALA A N 1
ATOM 2084 C CA . ALA A 1 256 ? 7.288 15.481 -14.175 1.00 87.44 256 ALA A CA 1
ATOM 2085 C C . ALA A 1 256 ? 7.321 16.483 -13.007 1.00 87.44 256 ALA A C 1
ATOM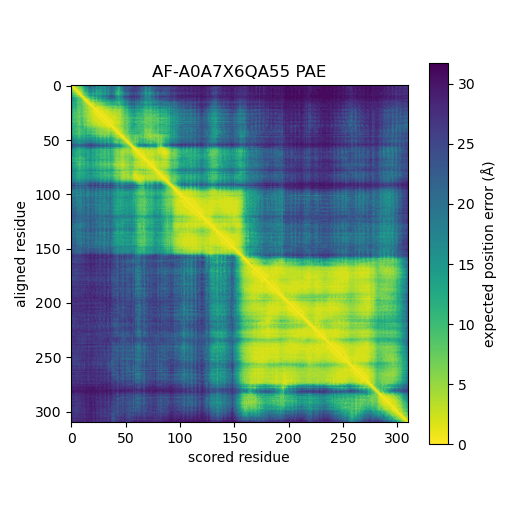 2087 O O . ALA A 1 256 ? 7.087 16.128 -11.854 1.00 87.44 256 ALA A O 1
ATOM 2088 N N . SER A 1 257 ? 7.599 17.752 -13.314 1.00 76.94 257 SER A N 1
ATOM 2089 C CA . SER A 1 257 ? 7.661 18.845 -12.334 1.00 76.94 257 SER A CA 1
ATOM 2090 C C . SER A 1 257 ? 6.331 19.586 -12.158 1.00 76.94 257 SER A C 1
ATOM 2092 O O . SER A 1 257 ? 6.171 20.361 -11.212 1.00 76.94 257 SER A O 1
ATOM 2094 N N . ASP A 1 258 ? 5.374 19.354 -13.058 1.00 79.94 258 ASP A N 1
ATOM 2095 C CA . ASP A 1 258 ? 4.042 19.945 -13.041 1.00 79.94 258 ASP A CA 1
ATOM 2096 C C . ASP A 1 258 ? 2.960 18.911 -13.381 1.00 79.94 258 ASP A C 1
ATOM 2098 O O . ASP A 1 258 ? 3.196 17.939 -14.103 1.00 79.94 258 ASP A O 1
ATOM 2102 N N . MET A 1 259 ? 1.746 19.154 -12.881 1.00 71.19 259 MET A N 1
ATOM 2103 C CA . MET A 1 259 ? 0.606 18.248 -13.055 1.00 71.19 259 MET A CA 1
ATOM 2104 C C . MET A 1 259 ? 0.213 18.056 -14.524 1.00 71.19 259 MET A C 1
ATOM 2106 O O . MET A 1 259 ? -0.193 16.965 -14.911 1.00 71.19 259 MET A O 1
ATOM 2110 N N . GLY A 1 260 ? 0.358 19.080 -15.371 1.00 75.06 260 GLY A N 1
ATOM 2111 C CA . GLY A 1 260 ? 0.046 18.963 -16.796 1.00 75.06 260 GLY A CA 1
ATOM 2112 C C . GLY A 1 260 ? 1.014 18.024 -17.516 1.00 75.06 260 GLY A C 1
ATOM 2113 O O . GLY A 1 260 ? 0.606 17.198 -18.331 1.00 75.06 260 GLY A O 1
ATOM 2114 N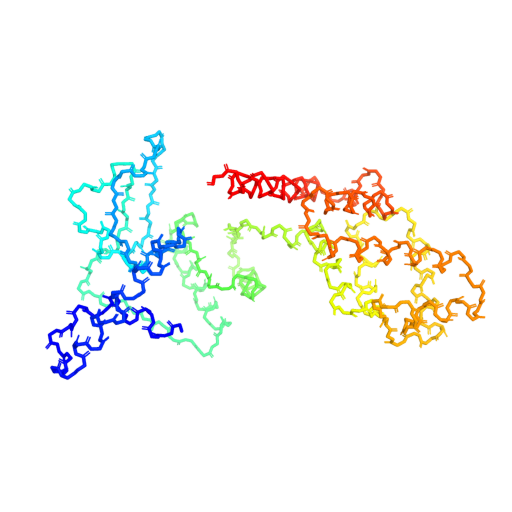 N . SER A 1 261 ? 2.304 18.109 -17.202 1.00 80.12 261 SER A N 1
ATOM 2115 C CA . SER A 1 261 ? 3.321 17.183 -17.706 1.00 80.12 261 SER A CA 1
ATOM 2116 C C . SER A 1 261 ? 3.157 15.775 -17.135 1.00 80.12 261 SER A C 1
ATOM 2118 O O . SER A 1 261 ? 3.302 14.815 -17.892 1.00 80.12 261 SER A O 1
ATOM 2120 N N . LEU A 1 262 ? 2.760 15.645 -15.864 1.00 82.44 262 LEU A N 1
ATOM 2121 C CA . LEU A 1 262 ? 2.443 14.361 -15.233 1.00 82.44 262 LEU A CA 1
ATOM 2122 C C . LEU A 1 262 ? 1.300 13.650 -15.970 1.00 82.44 262 LEU A C 1
ATOM 2124 O O . LEU A 1 262 ? 1.468 12.516 -16.411 1.00 82.44 262 LEU A O 1
ATOM 2128 N N . PHE A 1 263 ? 0.163 14.327 -16.167 1.00 77.81 263 PHE A N 1
ATOM 2129 C CA . PHE A 1 263 ? -0.991 13.748 -16.859 1.00 77.81 263 PHE A CA 1
ATOM 2130 C C . PHE A 1 263 ? -0.690 13.419 -18.320 1.00 77.81 263 PHE A C 1
ATOM 2132 O O . PHE A 1 263 ? -1.073 12.354 -18.796 1.00 77.81 263 PHE A O 1
ATOM 2139 N N . ARG A 1 264 ? 0.047 14.281 -19.033 1.00 81.88 264 ARG A N 1
ATOM 2140 C CA . ARG A 1 264 ? 0.473 13.985 -20.411 1.00 81.88 264 ARG A CA 1
ATOM 2141 C C . ARG A 1 264 ? 1.339 12.731 -20.482 1.00 81.88 264 ARG A C 1
ATOM 2143 O O . ARG A 1 264 ? 1.094 11.882 -21.336 1.00 81.88 264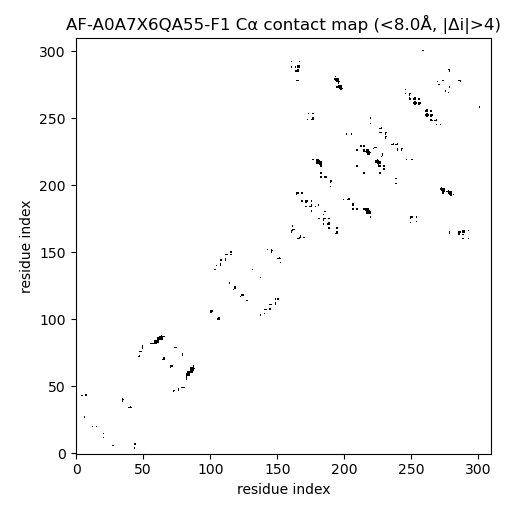 ARG A O 1
ATOM 2150 N N . ALA A 1 265 ? 2.320 12.599 -19.590 1.00 86.06 265 ALA A N 1
ATOM 2151 C CA . ALA A 1 265 ? 3.163 11.410 -19.521 1.00 86.06 265 ALA A CA 1
ATOM 2152 C C . ALA A 1 265 ? 2.348 10.164 -19.145 1.00 86.06 265 ALA A C 1
ATOM 2154 O O . ALA A 1 265 ? 2.537 9.104 -19.741 1.00 86.06 265 ALA A O 1
ATOM 2155 N N . LEU A 1 266 ? 1.405 10.301 -18.210 1.00 84.31 266 LEU A N 1
ATOM 2156 C CA . LEU A 1 266 ? 0.541 9.212 -17.773 1.00 84.31 266 LEU A CA 1
ATOM 2157 C C . LEU A 1 266 ? -0.376 8.717 -18.895 1.00 84.31 266 LEU A C 1
ATOM 2159 O O . LEU A 1 266 ? -0.393 7.520 -19.170 1.00 84.31 266 LEU A O 1
ATOM 2163 N N . PHE A 1 267 ? -1.105 9.611 -19.565 1.00 83.44 267 PHE A N 1
ATOM 2164 C CA . PHE A 1 267 ? -2.006 9.239 -20.657 1.00 83.44 267 PHE A CA 1
ATOM 2165 C C . PHE A 1 267 ? -1.248 8.659 -21.850 1.00 83.44 267 PHE A C 1
ATOM 2167 O O . PHE A 1 267 ? -1.694 7.673 -22.430 1.00 83.44 267 PHE A O 1
ATOM 2174 N N . ALA A 1 268 ? -0.070 9.202 -22.176 1.00 86.00 268 ALA A N 1
ATOM 2175 C CA . ALA A 1 268 ? 0.787 8.632 -23.212 1.00 86.00 268 ALA A CA 1
ATOM 2176 C C . ALA A 1 268 ? 1.256 7.213 -22.850 1.00 86.00 268 ALA A C 1
ATOM 2178 O O . ALA A 1 268 ? 1.270 6.328 -23.703 1.00 86.00 268 ALA A O 1
ATOM 2179 N N . LEU A 1 269 ? 1.614 6.972 -21.584 1.00 87.56 269 LEU A N 1
ATOM 2180 C CA . LEU A 1 269 ? 2.030 5.653 -21.111 1.00 87.56 269 LEU A CA 1
ATOM 2181 C C . LEU A 1 269 ? 0.859 4.659 -21.077 1.00 87.56 269 LEU A C 1
ATOM 2183 O O . LEU A 1 269 ? 1.036 3.494 -21.427 1.00 87.56 269 LEU A O 1
ATOM 2187 N N . GLN A 1 270 ? -0.335 5.110 -20.693 1.00 84.19 270 GLN A N 1
ATOM 2188 C CA . GLN A 1 270 ? -1.551 4.296 -20.713 1.00 84.19 270 GLN A CA 1
ATOM 2189 C C . GLN A 1 270 ? -1.942 3.913 -22.134 1.00 84.19 270 GLN A C 1
ATOM 2191 O O . GLN A 1 270 ? -2.158 2.734 -22.393 1.00 84.19 270 GLN A O 1
ATOM 2196 N N . ASP A 1 271 ? -1.961 4.864 -23.069 1.00 85.75 271 ASP A N 1
ATOM 2197 C CA . ASP A 1 271 ? -2.230 4.549 -24.470 1.00 85.75 271 ASP A CA 1
ATOM 2198 C C . ASP A 1 271 ? -1.118 3.680 -25.078 1.00 85.75 271 ASP A C 1
ATOM 2200 O O . ASP A 1 271 ? -1.366 2.853 -25.946 1.00 85.75 271 ASP A O 1
ATOM 2204 N N . PHE A 1 272 ? 0.119 3.768 -24.599 1.00 87.56 272 PHE A N 1
ATOM 2205 C CA . PHE A 1 272 ? 1.164 2.850 -25.042 1.00 87.56 272 PHE A CA 1
ATOM 2206 C C . PHE A 1 272 ? 0.970 1.414 -24.508 1.00 87.56 272 PHE A C 1
ATOM 2208 O O . PHE A 1 272 ? 1.171 0.450 -25.250 1.00 87.56 272 PHE A O 1
ATOM 2215 N N . LEU A 1 273 ? 0.585 1.251 -23.236 1.00 85.88 273 LEU A N 1
ATOM 2216 C CA . LEU A 1 273 ? 0.598 -0.045 -22.543 1.00 85.88 273 LEU A CA 1
ATOM 2217 C C . LEU A 1 273 ? -0.744 -0.781 -22.506 1.00 85.88 273 LEU A C 1
ATOM 2219 O O . LEU A 1 273 ? -0.752 -2.014 -22.558 1.00 85.88 273 LEU A O 1
ATOM 2223 N N . LEU A 1 274 ? -1.855 -0.058 -22.382 1.00 85.50 274 LEU A N 1
ATOM 2224 C CA . LEU A 1 274 ? -3.150 -0.603 -21.975 1.00 85.50 274 LEU A CA 1
ATOM 2225 C C . LEU A 1 274 ? -4.150 -0.643 -23.128 1.00 85.50 274 LEU A C 1
ATOM 2227 O O . LEU A 1 274 ? -4.246 0.302 -23.903 1.00 85.50 274 LEU A O 1
ATOM 2231 N N . VAL A 1 275 ? -4.933 -1.715 -23.251 1.00 82.38 275 VAL A N 1
ATOM 2232 C CA . VAL A 1 275 ? -6.072 -1.758 -24.186 1.00 82.38 275 VAL A CA 1
ATOM 2233 C C . VAL A 1 275 ? -7.090 -0.663 -23.850 1.00 82.38 275 VAL A C 1
ATOM 2235 O O . VAL A 1 275 ? -7.057 -0.084 -22.771 1.00 82.38 275 VAL A O 1
ATOM 2238 N N . ARG A 1 276 ? -8.042 -0.383 -24.749 1.00 66.50 276 ARG A N 1
ATOM 2239 C CA . ARG A 1 276 ? -9.064 0.665 -24.536 1.00 66.50 276 ARG A CA 1
ATOM 2240 C C . ARG A 1 276 ? -9.906 0.449 -23.267 1.00 66.50 276 ARG A C 1
ATOM 2242 O O . ARG A 1 276 ? -10.401 1.407 -22.692 1.00 66.50 276 ARG A O 1
ATOM 2249 N N . GLU A 1 277 ? -10.047 -0.804 -22.843 1.00 64.50 277 GLU A N 1
ATOM 2250 C CA . GLU A 1 277 ? -10.730 -1.216 -21.609 1.00 64.50 277 GLU A CA 1
ATOM 2251 C C . GLU A 1 277 ? -9.839 -1.012 -20.354 1.00 64.50 277 GLU A C 1
ATOM 2253 O O . G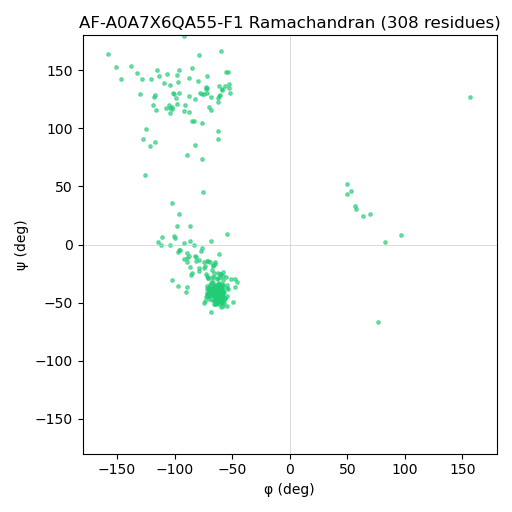LU A 1 277 ? -10.332 -0.996 -19.229 1.00 64.50 277 GLU A O 1
ATOM 2258 N N . GLY A 1 278 ? -8.533 -0.774 -20.541 1.00 63.59 278 GLY A N 1
ATOM 2259 C CA . GLY A 1 278 ? -7.548 -0.359 -19.538 1.00 63.59 278 GLY A CA 1
ATOM 2260 C C . GLY A 1 278 ? -7.091 -1.485 -18.613 1.00 63.59 278 GLY A C 1
ATOM 2261 O O . GLY A 1 278 ? -5.943 -1.929 -18.638 1.00 63.59 278 GLY A O 1
ATOM 2262 N N . PHE A 1 279 ? -8.020 -1.964 -17.798 1.00 67.44 279 PHE A N 1
ATOM 2263 C CA . PHE A 1 279 ? -7.808 -3.018 -16.814 1.00 67.44 279 PHE A CA 1
ATOM 2264 C C . PHE A 1 279 ? -8.653 -4.229 -17.194 1.00 67.44 279 PHE A C 1
ATOM 2266 O O . PHE A 1 279 ? -9.684 -4.091 -1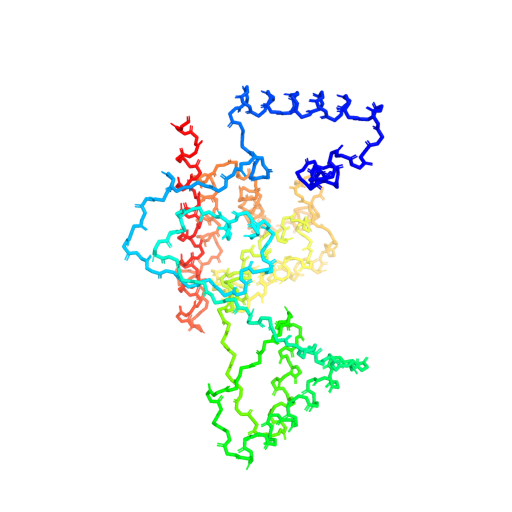7.852 1.00 67.44 279 PHE A O 1
ATOM 2273 N N . ALA A 1 280 ? -8.184 -5.431 -16.849 1.00 54.38 280 ALA A N 1
ATOM 2274 C CA . ALA A 1 280 ? -8.839 -6.664 -17.275 1.00 54.38 280 ALA A CA 1
ATOM 2275 C C . ALA A 1 280 ? -10.334 -6.668 -16.893 1.00 54.38 280 ALA A C 1
ATOM 2277 O O . ALA A 1 280 ? -10.710 -6.135 -15.847 1.00 54.38 280 ALA A O 1
ATOM 2278 N N . ARG A 1 281 ? -11.169 -7.333 -17.710 1.00 49.06 281 ARG A N 1
ATOM 2279 C CA . ARG A 1 281 ? -12.642 -7.495 -17.589 1.00 49.06 281 ARG A CA 1
ATOM 2280 C C . ARG A 1 281 ? -13.158 -8.065 -16.249 1.00 49.06 281 ARG A C 1
ATOM 2282 O O . ARG A 1 281 ? -14.329 -8.410 -16.139 1.00 49.06 281 ARG A O 1
ATOM 2289 N N . HIS A 1 282 ? -12.317 -8.212 -15.231 1.00 47.25 282 HIS A N 1
ATOM 2290 C CA . HIS A 1 282 ? -12.607 -8.897 -13.971 1.00 47.25 282 HIS A CA 1
ATOM 2291 C C . HIS A 1 282 ? -13.036 -7.975 -12.820 1.00 47.25 282 HIS A C 1
ATOM 2293 O O . HIS A 1 282 ? -12.900 -8.342 -11.658 1.00 47.25 282 HIS A O 1
ATOM 2299 N N . GLY A 1 283 ? -13.617 -6.812 -13.115 1.00 52.22 283 GLY A N 1
ATOM 2300 C CA . GLY A 1 283 ? -14.441 -6.114 -12.128 1.00 52.22 283 GLY A CA 1
ATOM 2301 C C . GLY A 1 283 ? -14.560 -4.621 -12.381 1.00 52.22 283 GLY A C 1
ATOM 2302 O O . GLY A 1 283 ? -13.549 -3.923 -12.444 1.00 52.22 283 GLY A O 1
ATOM 2303 N N . GLU A 1 284 ? -15.801 -4.134 -12.437 1.00 56.94 284 GLU A N 1
ATOM 2304 C CA . GLU A 1 284 ? -16.167 -2.708 -12.452 1.00 56.94 284 GLU A CA 1
ATOM 2305 C C . GLU A 1 284 ? -15.388 -1.901 -11.396 1.00 56.94 284 GLU A C 1
ATOM 2307 O O . GLU A 1 284 ? -14.978 -0.768 -11.633 1.00 56.94 284 GLU A O 1
ATOM 2312 N N . VAL A 1 285 ? -15.066 -2.535 -10.264 1.00 56.62 285 VAL A N 1
ATOM 2313 C CA . VAL A 1 285 ? -14.284 -1.971 -9.157 1.00 56.62 285 VAL A CA 1
ATOM 2314 C C . VAL A 1 285 ? -12.898 -1.468 -9.586 1.00 56.62 285 VAL A C 1
ATOM 2316 O O . VAL A 1 285 ? -12.496 -0.394 -9.154 1.00 56.62 285 VAL A O 1
ATOM 2319 N N . ASN A 1 286 ? -12.162 -2.168 -10.460 1.00 61.34 286 ASN A N 1
ATOM 2320 C CA . ASN A 1 286 ? -10.837 -1.693 -10.895 1.00 61.34 286 ASN A CA 1
ATOM 2321 C C . ASN A 1 286 ? -10.938 -0.430 -11.761 1.00 61.34 286 ASN A C 1
ATOM 2323 O O . ASN A 1 286 ? -10.068 0.436 -11.683 1.00 61.34 286 ASN A O 1
ATOM 2327 N N . HIS A 1 287 ? -12.007 -0.315 -12.553 1.00 64.38 287 HIS A N 1
ATOM 2328 C CA . HIS A 1 287 ? -12.280 0.871 -13.356 1.00 64.38 287 HIS A CA 1
ATOM 2329 C C . HIS A 1 287 ? -12.680 2.061 -12.471 1.00 64.38 287 HIS A C 1
ATOM 2331 O O . HIS A 1 287 ? -12.129 3.147 -12.625 1.00 64.38 287 HIS A O 1
ATOM 2337 N N . TYR A 1 288 ? -13.550 1.849 -11.478 1.00 64.19 288 TYR A N 1
ATOM 2338 C CA . TYR A 1 288 ? -13.919 2.897 -10.519 1.00 64.19 288 TYR A CA 1
ATOM 2339 C C . TYR A 1 288 ? -12.747 3.350 -9.649 1.00 64.19 288 TYR A C 1
ATOM 2341 O O . TYR A 1 288 ? -12.578 4.544 -9.429 1.00 64.19 288 TYR A O 1
ATOM 2349 N N . VAL A 1 289 ? -11.898 2.426 -9.192 1.00 63.31 289 VAL A N 1
ATOM 2350 C CA . VAL A 1 289 ? -10.692 2.778 -8.430 1.00 63.31 289 VAL A CA 1
ATOM 2351 C C . VAL A 1 289 ? -9.705 3.556 -9.299 1.00 63.31 289 VAL A C 1
ATOM 2353 O O . VAL A 1 289 ? -9.067 4.490 -8.820 1.00 63.31 289 VAL A O 1
ATOM 2356 N N . PHE A 1 290 ? -9.598 3.218 -10.584 1.00 66.31 290 PHE A N 1
ATOM 2357 C CA . PHE A 1 290 ? -8.791 3.987 -11.522 1.00 66.31 290 PHE A CA 1
ATOM 2358 C C . PHE A 1 290 ? -9.309 5.422 -11.698 1.00 66.31 290 PHE A C 1
ATOM 2360 O O . PHE A 1 290 ? -8.518 6.359 -11.588 1.00 66.31 290 PHE A O 1
ATOM 2367 N N . LEU A 1 291 ? -10.619 5.595 -11.915 1.00 68.38 291 LEU A N 1
ATOM 2368 C CA . LEU A 1 291 ? -11.245 6.919 -11.997 1.00 68.38 291 LEU A CA 1
ATOM 2369 C C . LEU A 1 291 ? -11.038 7.703 -10.701 1.00 68.38 291 LEU A C 1
ATOM 2371 O O . LEU A 1 291 ? -10.545 8.820 -10.752 1.00 68.38 291 LEU A O 1
ATOM 2375 N N . PHE A 1 292 ? -11.273 7.079 -9.545 1.00 68.19 292 PHE A N 1
ATOM 2376 C CA . PHE A 1 292 ? -11.037 7.689 -8.238 1.00 68.19 292 PHE A CA 1
ATOM 2377 C C . PHE A 1 292 ? -9.593 8.183 -8.069 1.00 68.19 292 PHE A C 1
ATOM 2379 O O . PHE A 1 292 ? -9.373 9.303 -7.618 1.00 68.19 292 PHE A O 1
ATOM 2386 N N . ILE A 1 293 ? -8.593 7.376 -8.445 1.00 67.50 293 ILE A N 1
ATOM 2387 C CA . ILE A 1 293 ? -7.181 7.780 -8.369 1.00 67.50 293 ILE A CA 1
ATOM 2388 C C . ILE A 1 293 ? -6.901 8.944 -9.334 1.00 67.50 293 ILE A C 1
ATOM 2390 O O . ILE A 1 293 ? -6.201 9.887 -8.968 1.00 67.50 293 ILE A O 1
ATOM 2394 N N . SER A 1 294 ? -7.452 8.904 -10.549 1.00 65.81 294 SER A N 1
ATOM 2395 C CA . SER A 1 294 ? -7.300 9.976 -11.542 1.00 65.81 294 SER A CA 1
ATOM 2396 C C . SER A 1 294 ? -7.945 11.289 -11.081 1.00 65.81 294 SER A C 1
ATOM 2398 O O . SER A 1 294 ? -7.334 12.353 -11.190 1.00 65.81 294 SER A O 1
ATOM 2400 N N . ASP A 1 295 ? -9.149 11.218 -10.520 1.00 67.69 295 ASP A N 1
ATOM 2401 C CA . ASP A 1 295 ? -9.880 12.362 -9.976 1.00 67.69 295 ASP A CA 1
ATOM 2402 C C . ASP A 1 295 ? -9.167 12.928 -8.749 1.00 67.69 295 ASP A C 1
ATOM 2404 O O . ASP A 1 295 ? -9.026 14.142 -8.628 1.00 67.69 295 ASP A O 1
ATOM 2408 N N . PHE A 1 296 ? -8.613 12.066 -7.890 1.00 67.31 296 PHE A N 1
ATOM 2409 C CA . PHE A 1 296 ? -7.791 12.487 -6.758 1.00 67.31 296 PHE A CA 1
ATOM 2410 C C . PHE A 1 296 ? -6.547 13.259 -7.213 1.00 67.31 296 PHE A C 1
ATOM 2412 O O . PHE A 1 296 ? -6.255 14.327 -6.674 1.00 67.31 296 PHE A O 1
ATOM 2419 N N . PHE A 1 297 ? -5.831 12.778 -8.237 1.00 65.38 297 PHE A N 1
ATOM 2420 C CA . PHE A 1 297 ? -4.715 13.534 -8.815 1.00 65.38 297 PHE A CA 1
ATOM 2421 C C . PHE A 1 297 ? -5.176 14.885 -9.376 1.00 65.38 297 PHE A C 1
ATOM 2423 O O . PHE A 1 297 ? -4.478 15.883 -9.196 1.00 65.38 297 PHE A O 1
ATOM 2430 N N . THR A 1 298 ? -6.346 14.947 -10.015 1.00 63.84 298 THR A N 1
ATOM 2431 C CA . THR A 1 298 ? -6.899 16.199 -10.556 1.00 63.84 298 THR A CA 1
ATOM 2432 C C . THR A 1 298 ? -7.226 17.187 -9.437 1.00 63.84 298 THR A C 1
ATOM 2434 O O . THR A 1 298 ? -6.746 18.319 -9.476 1.00 63.84 298 THR A O 1
ATOM 2437 N N . ALA A 1 299 ? -7.933 16.737 -8.397 1.00 60.97 299 ALA A N 1
ATOM 2438 C CA . ALA A 1 299 ? -8.309 17.542 -7.238 1.00 60.97 299 ALA A CA 1
ATOM 2439 C C . ALA A 1 299 ? -7.083 18.096 -6.494 1.00 60.97 299 ALA A C 1
ATOM 2441 O O . ALA A 1 299 ? -7.007 19.293 -6.228 1.00 60.97 299 ALA A O 1
ATOM 2442 N N . VAL A 1 300 ? -6.064 17.263 -6.240 1.00 60.16 300 VAL A N 1
ATOM 2443 C CA . VAL A 1 300 ? -4.792 17.714 -5.641 1.00 60.16 300 VAL A CA 1
ATOM 2444 C C . VAL A 1 300 ? -4.089 18.736 -6.541 1.00 60.16 300 VAL A C 1
ATOM 2446 O O . VAL A 1 300 ? -3.539 19.727 -6.057 1.00 60.16 300 VAL A O 1
ATOM 2449 N N . GLY A 1 301 ? -4.121 18.527 -7.859 1.00 57.28 301 GLY A N 1
ATOM 2450 C CA . GLY A 1 301 ? -3.549 19.461 -8.826 1.00 57.28 301 GLY A CA 1
ATOM 2451 C C . GLY A 1 301 ? -4.248 20.820 -8.857 1.00 57.28 301 GLY A C 1
ATOM 2452 O O . GLY A 1 301 ? -3.583 21.841 -9.040 1.00 57.28 301 GLY A O 1
ATOM 2453 N N . GLU A 1 302 ? -5.563 20.853 -8.658 1.00 58.03 302 GLU A N 1
ATOM 2454 C CA . GLU A 1 302 ? -6.343 22.086 -8.548 1.00 58.03 302 GLU A CA 1
ATOM 2455 C C . GLU A 1 302 ? -6.084 22.802 -7.219 1.00 58.03 302 GLU A C 1
ATOM 2457 O O . GLU A 1 302 ? -5.772 23.994 -7.231 1.00 58.03 302 GLU A O 1
ATOM 2462 N N . SER A 1 303 ? -6.072 22.085 -6.090 1.00 50.50 303 SER A N 1
ATOM 2463 C CA . SER A 1 303 ? -5.749 22.664 -4.777 1.00 50.50 303 SER A CA 1
ATOM 2464 C C . SER A 1 303 ? -4.342 23.279 -4.728 1.00 50.50 303 SER A C 1
ATOM 2466 O O . SER A 1 303 ? -4.145 24.342 -4.142 1.00 50.50 303 SER A O 1
ATOM 2468 N N . LEU A 1 304 ? -3.357 22.671 -5.399 1.00 46.41 304 LEU A N 1
ATOM 2469 C CA . LEU A 1 304 ? -1.995 23.216 -5.488 1.00 46.41 304 LEU A CA 1
ATOM 2470 C C . LEU A 1 304 ? -1.879 24.440 -6.413 1.00 46.41 304 LEU A C 1
ATOM 2472 O O . LEU A 1 304 ? -0.970 25.251 -6.231 1.00 46.41 304 LEU A O 1
ATOM 2476 N N . LYS A 1 305 ? -2.774 24.602 -7.400 1.00 48.44 305 LYS A N 1
ATOM 2477 C CA . LYS A 1 305 ? -2.838 25.823 -8.225 1.00 48.44 305 LYS A CA 1
ATOM 2478 C C . LYS A 1 305 ? -3.385 27.005 -7.431 1.00 48.44 305 LYS A C 1
ATOM 2480 O O . LYS A 1 305 ? -2.863 28.105 -7.586 1.00 48.44 305 LYS A O 1
ATOM 2485 N N . VAL A 1 306 ? -4.377 26.771 -6.569 1.00 44.34 306 VAL A N 1
ATOM 2486 C CA . VAL A 1 306 ? -4.949 27.802 -5.686 1.00 44.34 306 VAL A CA 1
ATOM 2487 C C . VAL A 1 306 ? -3.880 28.357 -4.735 1.00 44.34 306 VAL A C 1
ATOM 2489 O O . VAL A 1 306 ? -3.753 29.567 -4.605 1.00 44.34 306 VAL A O 1
ATOM 2492 N N . TYR A 1 307 ? -3.015 27.498 -4.186 1.00 34.91 307 TYR A N 1
ATOM 2493 C CA . TYR A 1 307 ? -1.907 27.911 -3.309 1.00 34.91 307 TYR A CA 1
ATOM 2494 C C . TYR A 1 307 ? -0.743 28.644 -3.998 1.00 34.91 307 TYR A C 1
ATOM 2496 O O . TYR A 1 307 ? 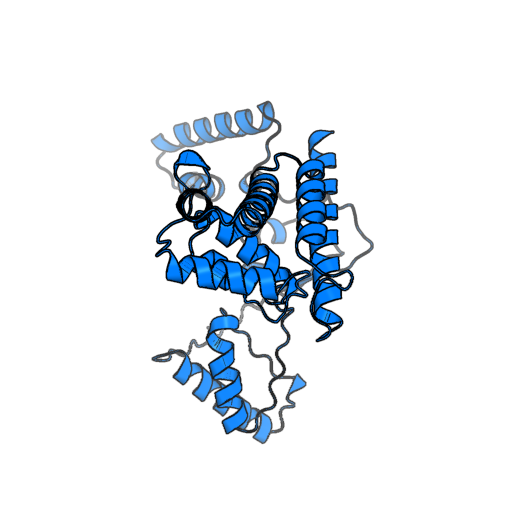0.099 29.211 -3.312 1.00 34.91 307 TYR A O 1
ATOM 2504 N N . ARG A 1 308 ? -0.638 28.620 -5.335 1.00 36.00 308 ARG A N 1
ATOM 2505 C CA . ARG A 1 308 ? 0.390 29.382 -6.079 1.00 36.00 308 ARG A CA 1
ATOM 2506 C C . ARG A 1 308 ? -0.103 30.744 -6.577 1.00 36.00 308 ARG A C 1
ATOM 2508 O O . ARG A 1 308 ? 0.677 31.469 -7.189 1.00 36.00 308 ARG A O 1
ATOM 2515 N N . LEU A 1 309 ? -1.385 31.049 -6.379 1.00 37.34 309 LEU A N 1
ATOM 2516 C CA . LEU A 1 309 ? -2.039 32.279 -6.835 1.00 37.34 309 LEU A CA 1
ATOM 2517 C C . LEU A 1 309 ? -2.513 33.180 -5.678 1.00 37.34 309 LEU A C 1
ATOM 2519 O O . LEU A 1 309 ? -3.092 34.229 -5.955 1.00 37.34 309 LEU A O 1
ATOM 2523 N N . GLY A 1 310 ? -2.257 32.792 -4.425 1.00 33.28 310 GLY A N 1
ATOM 2524 C CA . GLY A 1 310 ? -2.331 33.649 -3.235 1.00 33.28 310 GLY A CA 1
ATOM 2525 C C . GLY A 1 310 ? -0.935 33.946 -2.710 1.00 33.28 310 GLY A C 1
ATOM 2526 O O . GLY A 1 310 ? -0.766 35.035 -2.126 1.00 33.28 310 GLY A O 1
#

pLDDT: mean 78.35, std 14.2, range [33.28, 93.62]

Secondary structure (DSSP, 8-state):
-HHHHHHHSGGGTTTS-HHHHHHHHHHHHHHHHHHHHTT---GGGSPP-STT----S--EEEE-GGGSTTHHHHHT-SS--TTEEEEPPP--SSPPP----SSHHHHHHHHHHHHHHHHHTT--GGG-----S-HHHHHHHHHHHHHHHT----------GGGSHHHHHHHHHHHHHHTTT-HHHHHHHHT-TTEEETTHHHHHHHHHHHHHTT-----SSTTS-HHHHHHHHTT-HHHHHHHHHHHHHHHHHHT--SHHHHHHHHHHHHHHHEEEEEE-SS-HHHHHHHHHHHHHHHHHHHHHHHTT--

Sequence (310 aa):
RLLIASLKEIESLENLPVNYRHDVNLIKKHYSQFLEERGLYDPLFLSPSGENYSEEERRYRLFFPEVCRGWAEFAQMESFPSFLETVAVAEGDELPSIDLFPNELMEVRERLNTIKALVEGGVDYSEIVISVGDLERVKPYLEHEAALRGLPITIVKGASPLHYGAGKFFSRLANLYTANFSPAAMRSLLLDPQVGWKNYPLQCTLLERGIEYNVTRGAISDRTDEWIWKLRLERDRELLEWYKSLKRGVVALMQASDMGSLFRALFALQDFLLVREGFARHGEVNHYVFLFISDFFTAVGESLKVYRLG

=== Feature glossary ===
A reading guide for the features in this record.

Start from the sequence.

  · This is the polypeptide sequence — one letter per residue, N-terminus first. Length ranges from a few dozen residues for small domains to over a thousand for large multi-domain proteins.

Fold it, and you get atomic coordinates and the backbone conformation that goes with them.

  · Structure coordinates are given as an mmCIF _atom_site loop: one row per atom with element, residue name, chain id, sequence number, and x/y/z position in Å. Only the four main-chain atoms per residue are included here; side chains are omitted to keep the record compact.

  · Backbone dihedral angles. Every residue except chain termini has a φ (preceding-C → N → Cα → C) and a ψ (N → Cα → C → next-N). They are reported in degrees following the IUPAC sign convention. Secondary structure is essentially a statement about which (φ, ψ) basin each residue occupies.

  · The SS8 string is DSSP's per-residue secondary-structure call. α-helix (H) means an i→i+4 H-bond ladder; β-strand (E) means the residue participates in a β-sheet; 3₁₀ (G) and π (I) are tighter and wider helices; T/S are turns/bends; '-' is loop.

  · SS3 is a coarse helix/strand/coil call (letters a/b/c) made by the P-SEA algorithm from inter-Cα distances and dihedrals. It is less detailed than DSSP but needs only Cα positions.

Summarize the fold with a handful of shape descriptors and a per-residue structural alphabet.

  · Radius of gyration (Rg) is the root-mean-square distance of Cα atoms from their centroid — a single number for overall size and compactness. A globular domain of N residues has Rg ≈ 2.2·N^0.38 Å; an extended or disordered chain has a much larger Rg. The Cα contact count is the number of residue pairs whose Cα atoms are within 8 Å and are more than four positions apart in sequence — a standard proxy for tertiary packing density. The bounding box is the smallest axis-aligned box enclosing all Cα atoms.

  · The Foldseek 3Di string encodes local tertiary geometry as a 20-letter alphabet — one character per residue — derived from the relative positions of nearby Cα atoms. Unlike the amino-acid sequence, 3Di is a direct function of the 3D structure, so two proteins with the same fold have similar 3Di strings even at low sequence identity.

  · Solvent-accessible surface area (SASA) is the area in Å² traced out by the centre of a 1.4 Å probe sphere (a water molecule) rolled over the protein's van der Waals surface (Shrake–Rupley / Lee–Richards construction). Buried residues have near-zero SASA; fully exposed residues can exceed 200 Å². The total SASA scales roughly with the number of surface residues.

Ask how reliable the model is.

  · pLDDT (predicted Local Distance Difference Test) is AlphaFold's per-residue confidence score, ranging from 0 to 100. Values above 90 indicate high confidence (typically well-packed cores); 70–90 is confident; 50–70 low confidence; below 50 usually means the region is disordered or the prediction is unreliable there. AlphaFold stores pLDDT in the mmCIF B-factor column.

  · B-factor (Debye–Waller factor) reflects atomic displacement in the crystal lattice. It is an experimental observable (units Å²), not a prediction; low values mean the atom is pinned down, high values mean it moves or is heterogeneous across the crystal.

  · Predicted Aligned Error (PAE) is an AlphaFold confidence matrix: entry (i, j) is the expected error in the position of residue j, in ångströms, when the prediction is superimposed on the true structure at residue i. Low PAE within a block of residues means that block is internally rigid and well-predicted; high PAE between two blocks means their relative placement is uncertain even if each block individually is confident.

Place it in context: what it resembles, what it is annotated as, and how it looks.

  · Nearest PDB neighbors are the top structural matches found by Foldseek when searching this structure against the entire Protein Data Bank. Each hit reports a TM-score (0 to 1; >0.5 almost always implies the same fold) and an E-value. These are *structural* homologs — they may share no detectable sequence similarity.

  · Functional annotations link the protein to curated databases. InterPro entries identify conserved domains and families by matching the sequence against member-database signatures (Pfam, PROSITE, CDD, …). Gene Ontology (GO) terms describe molecular function, biological process, and cellular component in a controlled vocabulary. CATH places the structure in a hierarchical fold classification (Class/Architecture/Topology/Homologous-superfamily). The organism is the source species.

  · Three diagnostic plots accompany the record. The Cα contact map visualizes the tertiary structure as a 2D adjacency matrix (8 Å cutoff, sequence-local contacts suppressed). The Ramachandran plot shows the distribution of backbone (φ, ψ) torsions, with points in the α and β basins reflecting secondary structure content. The PAE plot shows AlphaFold's inter-residue confidence as a color matrix.

  · Six rendered views show the 3D structure from the faces of a cube — i.e. along ±x, ±y, ±z. Rendering representation is drawn randomly per protein from cartoon (secondary-structure ribbons), sticks (backbone bonds), or molecular surface; coloring is either N→C rainbow (blue at the N-terminus through red at the C-terminus) or one color per chain.